Protein AF-A0A519EBG7-F1 (afdb_monomer)

Nearest PDB structures (foldseek):
  5dfz-assembly1_A  TM=5.322E-01  e=7.817E-03  Saccharomyces cerevisiae S288C
  2mbm-assembly1_A  TM=1.955E-01  e=4.483E+00  synthetic construct

Foldseek 3Di:
DFAKWKWFQKKAFAAFPPPPWAKFKWKWKWKDAALDQFIDIFTDGDPCSPRHRHHGDMDRDGGTRDPGRLAQIKMKMWMFIDDDDDDCPPCVVLRVQLSVLVVCCNPDPNSPDDSVRCCVPSVVVNFCSVVVVDDDQRTQGMDIDTHHDDPAWAKDDWDWTQGDGHIMIIIMIMHGPPD

Solvent-accessible surface area (backbone atoms only — not comparable to full-atom values): 9911 Å² total; per-residue (Å²): 128,82,39,24,28,38,25,44,42,30,44,30,28,72,37,54,43,95,59,93,74,52,46,20,58,36,37,40,38,39,38,32,43,83,72,40,81,57,54,46,67,40,82,51,73,53,78,81,26,51,60,56,44,47,59,69,37,68,45,75,45,79,46,73,71,42,89,52,69,37,55,63,20,41,36,39,39,36,42,33,37,58,89,87,67,72,76,79,70,87,46,59,68,60,36,52,53,49,26,54,58,49,36,58,38,36,75,39,93,58,59,77,53,51,74,69,54,42,47,71,57,50,45,58,55,48,47,51,54,55,54,70,71,49,83,68,77,39,58,33,47,72,50,72,49,63,39,69,86,70,93,50,77,41,76,48,83,66,48,77,38,60,45,81,78,22,27,38,39,40,30,38,32,39,32,54,64,92,114

Mean predicted aligned error: 6.63 Å

Secondary structure (DSSP, 8-state):
-PPEEEEEEEEEEEE--SSSS---EEEEEEEE-TTSS--EEEEE--GGGTTT--TT-EE---EEEESS--TT-EEEEEEEE-SSS---GGGHHHHHHHHHHHHHHHSSGGGG--HHHHHHHHHHHHHHHHHTT-SSS-EEEEEEEEPP--SS-EEPPPEEEEETTEEEEEEEEEEETT-

Structure (mmCIF, N/CA/C/O backbone):
data_AF-A0A519EBG7-F1
#
_entry.id   AF-A0A519EBG7-F1
#
loop_
_atom_site.group_PDB
_atom_site.id
_atom_site.type_symbol
_atom_site.label_atom_id
_atom_site.label_alt_id
_atom_site.label_comp_id
_atom_site.label_asym_id
_atom_site.label_entity_id
_atom_site.label_seq_id
_atom_site.pdbx_PDB_ins_code
_atom_site.Cartn_x
_atom_site.Cartn_y
_atom_site.Cartn_z
_atom_site.occupancy
_atom_site.B_iso_or_equiv
_atom_site.auth_seq_id
_atom_site.auth_comp_id
_atom_site.auth_asym_id
_atom_site.auth_atom_id
_atom_site.pdbx_PDB_model_num
ATOM 1 N N . MET A 1 1 ? -23.135 0.749 9.720 1.00 57.00 1 MET A N 1
ATOM 2 C CA . MET A 1 1 ? -22.355 1.920 9.256 1.00 57.00 1 MET A CA 1
ATOM 3 C C . MET A 1 1 ? -22.004 1.688 7.793 1.00 57.00 1 MET A C 1
ATOM 5 O O . MET A 1 1 ? -21.835 0.523 7.451 1.00 57.00 1 MET A O 1
ATOM 9 N N . PRO A 1 2 ? -21.956 2.727 6.942 1.00 65.50 2 PRO A N 1
ATOM 10 C CA . PRO A 1 2 ? -21.557 2.563 5.547 1.00 65.50 2 PRO A CA 1
ATOM 11 C C . PRO A 1 2 ? -20.140 1.987 5.467 1.00 65.50 2 PRO A C 1
ATOM 13 O O . PRO A 1 2 ? -19.249 2.504 6.136 1.00 65.50 2 PRO A O 1
ATOM 16 N N . THR A 1 3 ? -19.958 0.929 4.675 1.00 79.69 3 THR A N 1
ATOM 17 C CA . THR A 1 3 ? -18.667 0.249 4.510 1.00 79.69 3 THR A CA 1
ATOM 18 C C . THR A 1 3 ? -17.723 1.114 3.681 1.00 79.69 3 THR A C 1
ATOM 20 O O . THR A 1 3 ? -18.074 1.468 2.555 1.00 79.69 3 THR A O 1
ATOM 23 N N . ARG A 1 4 ? -16.538 1.464 4.195 1.00 85.81 4 ARG A N 1
ATOM 24 C CA . ARG A 1 4 ? -15.519 2.188 3.405 1.00 85.81 4 ARG A CA 1
ATOM 25 C C . ARG A 1 4 ? -14.638 1.233 2.616 1.00 85.81 4 ARG A C 1
ATOM 27 O O . ARG A 1 4 ? -14.097 0.315 3.206 1.00 85.81 4 ARG A O 1
ATOM 34 N N . GLN A 1 5 ? -14.426 1.506 1.332 1.00 90.25 5 GLN A N 1
ATOM 35 C CA . GLN A 1 5 ? -13.492 0.772 0.474 1.00 90.25 5 GLN A CA 1
ATOM 36 C C . GLN A 1 5 ? -12.229 1.598 0.236 1.00 90.25 5 GLN A C 1
ATOM 38 O O . GLN A 1 5 ? -12.322 2.801 -0.025 1.00 90.25 5 GLN A O 1
ATOM 43 N N . LEU A 1 6 ? -11.073 0.938 0.285 1.00 92.12 6 LEU A N 1
ATOM 44 C CA . LEU A 1 6 ? -9.796 1.493 -0.155 1.00 92.12 6 LEU A CA 1
ATOM 45 C C . LEU A 1 6 ? -9.489 0.974 -1.560 1.00 92.12 6 LEU A C 1
ATOM 47 O O . LEU A 1 6 ? -9.584 -0.227 -1.820 1.00 92.12 6 LEU A O 1
ATOM 51 N N . MET A 1 7 ? -9.110 1.881 -2.452 1.00 92.44 7 MET A N 1
ATOM 52 C CA . MET A 1 7 ? -8.751 1.560 -3.828 1.00 92.44 7 MET A CA 1
ATOM 53 C C . MET A 1 7 ? -7.394 2.160 -4.163 1.00 92.44 7 MET A C 1
ATOM 55 O O . MET A 1 7 ? -7.118 3.293 -3.767 1.00 92.44 7 MET A O 1
ATOM 59 N N . LEU A 1 8 ? -6.589 1.433 -4.931 1.00 92.38 8 LEU A N 1
ATOM 60 C CA . LEU A 1 8 ? -5.536 2.052 -5.727 1.00 92.38 8 LEU A CA 1
ATOM 61 C C . LEU A 1 8 ? -6.215 2.641 -6.965 1.00 92.38 8 LEU A C 1
ATOM 63 O O . LEU A 1 8 ? -6.938 1.917 -7.651 1.00 92.38 8 LEU A O 1
ATOM 67 N N . THR A 1 9 ? -6.050 3.945 -7.185 1.00 92.75 9 THR A N 1
ATOM 68 C CA . THR A 1 9 ? -6.683 4.685 -8.290 1.00 92.75 9 THR A CA 1
ATOM 69 C C . THR A 1 9 ? -5.706 5.153 -9.357 1.00 92.75 9 THR A C 1
ATOM 71 O O . THR A 1 9 ? -6.126 5.486 -10.465 1.00 92.75 9 THR A O 1
ATOM 74 N N . GLN A 1 10 ? -4.415 5.207 -9.026 1.00 93.06 10 GLN A N 1
ATOM 75 C CA . GLN A 1 10 ? -3.374 5.539 -9.984 1.00 93.06 10 GLN A CA 1
ATOM 76 C C . GLN A 1 10 ? -2.025 4.959 -9.566 1.00 93.06 10 GLN A C 1
ATOM 78 O O . GLN A 1 10 ? -1.631 5.102 -8.405 1.00 93.06 10 GLN A O 1
ATOM 83 N N . LEU A 1 11 ? -1.307 4.403 -10.534 1.00 91.44 11 LEU A N 1
ATOM 84 C CA . LEU A 1 11 ? 0.132 4.168 -10.501 1.00 91.44 11 LEU A CA 1
ATOM 85 C C . LEU A 1 11 ? 0.756 5.000 -11.627 1.00 91.44 11 LEU A C 1
ATOM 87 O O . LEU A 1 11 ? 0.231 5.043 -12.738 1.00 91.44 11 LEU A O 1
ATOM 91 N N . LYS A 1 12 ? 1.845 5.706 -11.332 1.00 90.88 12 LYS A N 1
ATOM 92 C CA . LYS A 1 12 ? 2.579 6.510 -12.307 1.00 90.88 12 LYS A CA 1
ATOM 93 C C . LYS A 1 12 ? 4.077 6.279 -12.169 1.00 90.88 12 LYS A C 1
ATOM 95 O O . LYS A 1 12 ? 4.591 6.464 -11.067 1.00 90.88 12 LYS A O 1
ATOM 100 N N . CYS A 1 13 ? 4.754 6.003 -13.278 1.00 87.81 13 CYS A N 1
ATOM 101 C CA . CYS A 1 13 ? 6.206 6.098 -13.369 1.00 87.81 13 CYS A CA 1
ATOM 102 C C . CYS A 1 13 ? 6.574 7.570 -13.614 1.00 87.81 13 CYS A C 1
ATOM 104 O O . CYS A 1 13 ? 6.045 8.243 -14.509 1.00 87.81 13 CYS A O 1
ATOM 106 N N . VAL A 1 14 ? 7.375 8.131 -12.718 1.00 85.56 14 VAL A N 1
ATOM 107 C CA . VAL A 1 14 ? 7.818 9.531 -12.739 1.00 85.56 14 VAL A CA 1
ATOM 108 C C . VAL A 1 14 ? 9.180 9.650 -13.404 1.00 85.56 14 VAL A C 1
ATOM 110 O O . VAL A 1 14 ? 9.398 10.645 -14.090 1.00 85.56 14 VAL A O 1
ATOM 113 N N . ASP A 1 15 ? 10.039 8.660 -13.187 1.00 78.75 15 ASP A N 1
ATOM 114 C CA . ASP A 1 15 ? 11.394 8.536 -13.719 1.00 78.75 15 ASP A CA 1
ATOM 115 C C . ASP A 1 15 ? 11.709 7.037 -13.752 1.00 78.75 15 ASP A C 1
ATOM 117 O O . ASP A 1 15 ? 11.462 6.386 -12.737 1.00 78.75 15 ASP A O 1
ATOM 121 N N . ASP A 1 16 ? 12.181 6.503 -14.872 1.00 67.38 16 ASP A N 1
ATOM 122 C CA . ASP A 1 16 ? 12.790 5.169 -14.945 1.00 67.38 16 ASP A CA 1
ATOM 123 C C . ASP A 1 16 ? 14.304 5.335 -14.749 1.00 67.38 16 ASP A C 1
ATOM 125 O O . ASP A 1 16 ? 14.865 6.404 -15.030 1.00 67.38 16 ASP A O 1
ATOM 129 N N . THR A 1 17 ? 14.998 4.341 -14.190 1.00 60.22 17 THR A N 1
ATOM 130 C CA . THR A 1 17 ? 16.461 4.409 -14.254 1.00 60.22 17 THR A CA 1
ATOM 131 C C . THR A 1 17 ? 16.905 4.111 -15.675 1.00 60.22 17 THR A C 1
ATOM 133 O O . THR A 1 17 ? 16.307 3.339 -16.410 1.00 60.22 17 THR A O 1
ATOM 136 N N . SER A 1 18 ? 17.982 4.763 -16.113 1.00 52.28 18 SER A N 1
ATOM 137 C CA . SER A 1 18 ? 18.520 4.604 -17.470 1.00 52.28 18 SER A CA 1
ATOM 138 C C . SER A 1 18 ? 19.182 3.237 -17.705 1.00 52.28 18 SER A C 1
ATOM 140 O O . SER A 1 18 ? 20.031 3.104 -18.594 1.00 52.28 18 SER A O 1
ATOM 142 N N . GLU A 1 19 ? 18.903 2.268 -16.841 1.00 53.78 19 GLU A N 1
ATOM 143 C CA . GLU A 1 19 ? 19.440 0.922 -16.891 1.00 53.78 19 GLU A CA 1
ATOM 144 C C . GLU A 1 19 ? 18.592 0.144 -17.898 1.00 53.78 19 GLU A C 1
ATOM 146 O O . GLU A 1 19 ? 17.373 0.183 -17.878 1.00 53.78 19 GLU A O 1
ATOM 151 N N . GLY A 1 20 ? 19.231 -0.444 -18.910 1.00 49.00 20 GLY A N 1
ATOM 152 C CA . GLY A 1 20 ? 18.497 -1.061 -20.012 1.00 49.00 20 GLY A CA 1
ATOM 153 C C . GLY A 1 20 ? 17.692 -2.271 -19.539 1.00 49.00 20 GLY A C 1
ATOM 154 O O . GLY A 1 20 ? 18.283 -3.299 -19.223 1.00 49.00 20 GLY A O 1
ATOM 155 N N . GLY A 1 21 ? 16.374 -2.151 -19.579 1.00 56.66 21 GLY A N 1
ATOM 156 C CA . GLY A 1 21 ? 15.376 -3.134 -19.168 1.00 56.66 21 GLY A CA 1
ATOM 157 C C . GLY A 1 21 ? 14.029 -2.418 -19.132 1.00 56.66 21 GLY A C 1
ATOM 158 O O . GLY A 1 21 ? 14.009 -1.189 -19.147 1.00 56.66 21 GLY A O 1
ATOM 159 N N . ASP A 1 22 ? 12.922 -3.147 -19.185 1.00 62.88 22 ASP A N 1
ATOM 160 C CA . ASP A 1 22 ? 11.620 -2.536 -18.948 1.00 62.88 22 ASP A CA 1
ATOM 161 C C . ASP A 1 22 ? 11.177 -2.889 -17.519 1.00 62.88 22 ASP A C 1
ATOM 163 O O . ASP A 1 22 ? 11.243 -4.049 -17.118 1.00 62.88 22 ASP A O 1
ATOM 167 N N . ASP A 1 23 ? 10.712 -1.895 -16.767 1.00 71.25 23 ASP A N 1
ATOM 168 C CA . ASP A 1 23 ? 10.360 -2.076 -15.360 1.00 71.25 23 ASP A CA 1
ATOM 169 C C . ASP A 1 23 ? 9.034 -2.834 -15.190 1.00 71.25 23 ASP A C 1
ATOM 171 O O . ASP A 1 23 ? 8.038 -2.543 -15.869 1.00 71.25 23 ASP A O 1
ATOM 175 N N . SER A 1 24 ? 8.996 -3.744 -14.210 1.00 80.50 24 SER A N 1
ATOM 176 C CA . SER A 1 24 ? 7.806 -4.512 -13.814 1.00 80.50 24 SER A CA 1
ATOM 177 C C . SER A 1 24 ? 7.350 -4.138 -12.396 1.00 80.50 24 SER A C 1
ATOM 179 O O . SER A 1 24 ? 7.608 -4.871 -11.432 1.00 80.50 24 SER A O 1
ATOM 181 N N . PRO A 1 25 ? 6.666 -2.992 -12.205 1.00 83.94 25 PRO A N 1
ATOM 182 C CA . PRO A 1 25 ? 6.314 -2.511 -10.882 1.00 83.94 25 PRO A CA 1
ATOM 183 C C . PRO A 1 25 ? 5.261 -3.381 -10.207 1.00 83.94 25 PRO A C 1
ATOM 185 O O . PRO A 1 25 ? 4.293 -3.858 -10.802 1.00 83.94 25 PRO A O 1
ATOM 188 N N . TYR A 1 26 ? 5.383 -3.482 -8.891 1.00 84.38 26 TYR A N 1
ATOM 189 C CA . TYR A 1 26 ? 4.501 -4.286 -8.076 1.00 84.38 26 TYR A CA 1
ATOM 190 C C . TYR A 1 26 ? 4.224 -3.641 -6.714 1.00 84.38 26 TYR A C 1
ATOM 192 O O . TYR A 1 26 ? 5.096 -3.044 -6.085 1.00 84.38 26 TYR A O 1
ATOM 200 N N . VAL A 1 27 ? 2.980 -3.743 -6.226 1.00 89.19 27 VAL A N 1
ATOM 201 C CA . VAL A 1 27 ? 2.571 -3.114 -4.961 1.00 89.19 27 VAL A CA 1
ATOM 202 C C . VAL A 1 27 ? 2.030 -4.147 -3.983 1.00 89.19 27 VAL A C 1
ATOM 204 O O . VAL A 1 27 ? 1.022 -4.817 -4.232 1.00 89.19 27 VAL A O 1
ATOM 207 N N . LEU A 1 28 ? 2.639 -4.204 -2.800 1.00 91.00 28 LEU A N 1
ATOM 208 C CA . LEU A 1 28 ? 2.088 -4.909 -1.648 1.00 91.00 28 LEU A CA 1
ATOM 209 C C . LEU A 1 28 ? 1.390 -3.937 -0.707 1.00 91.00 28 LEU A C 1
ATOM 211 O O . LEU A 1 28 ? 1.944 -2.911 -0.316 1.00 91.00 28 LEU A O 1
ATOM 215 N N . VAL A 1 29 ? 0.184 -4.291 -0.274 1.00 92.81 29 VAL A N 1
ATOM 216 C CA . VAL A 1 29 ? -0.599 -3.492 0.670 1.00 92.81 29 VAL A CA 1
ATOM 217 C C . VAL A 1 29 ? -1.003 -4.352 1.853 1.00 92.81 29 VAL A C 1
ATOM 219 O O . VAL A 1 29 ? -1.894 -5.191 1.752 1.00 92.81 29 VAL A O 1
ATOM 222 N N . PHE A 1 30 ? -0.362 -4.135 2.998 1.00 93.00 30 PHE A N 1
ATOM 223 C CA . PHE A 1 30 ? -0.763 -4.755 4.254 1.00 93.00 30 PHE A CA 1
ATOM 224 C C . PHE A 1 30 ? -1.720 -3.841 5.016 1.00 93.00 30 PHE A C 1
ATOM 226 O O . PHE A 1 30 ? -1.355 -2.727 5.396 1.00 93.00 30 PHE A O 1
ATOM 233 N N . MET A 1 31 ? -2.936 -4.320 5.261 1.00 92.06 31 MET A N 1
ATOM 234 C CA . MET A 1 31 ? -3.984 -3.597 5.969 1.00 92.06 31 MET A CA 1
ATOM 235 C C . MET A 1 31 ? -4.384 -4.325 7.250 1.00 92.06 31 MET A C 1
ATOM 237 O O . MET A 1 31 ? -4.654 -5.527 7.238 1.00 92.06 31 MET A O 1
ATOM 241 N N . ALA A 1 32 ? -4.459 -3.598 8.363 1.00 90.06 32 ALA A N 1
ATOM 242 C CA . ALA A 1 32 ? -4.852 -4.173 9.643 1.00 90.06 32 ALA A CA 1
ATOM 243 C C . ALA A 1 32 ? -5.512 -3.150 10.580 1.00 90.06 32 ALA A C 1
ATOM 245 O O . ALA A 1 32 ? -5.294 -1.943 10.471 1.00 90.06 32 ALA A O 1
ATOM 246 N N . HIS A 1 33 ? -6.317 -3.628 11.532 1.00 87.25 33 HIS A N 1
ATOM 247 C CA . HIS A 1 33 ? -6.997 -2.782 12.516 1.00 87.25 33 HIS A CA 1
ATOM 248 C C . HIS A 1 33 ? -6.430 -2.989 13.913 1.00 87.25 33 HIS A C 1
ATOM 250 O O . HIS A 1 33 ? -6.006 -4.078 14.301 1.00 87.25 33 HIS A O 1
ATOM 256 N N . ARG A 1 34 ? -6.430 -1.910 14.696 1.00 79.62 34 ARG A N 1
ATOM 257 C CA . ARG A 1 34 ? -6.008 -1.959 16.095 1.00 79.62 34 ARG A CA 1
ATOM 258 C C . ARG A 1 34 ? -6.96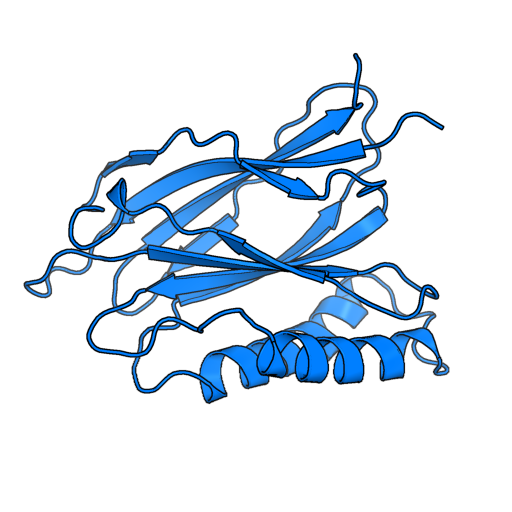6 -2.829 16.902 1.00 79.62 34 ARG A C 1
ATOM 260 O O . ARG A 1 34 ? -8.174 -2.724 16.723 1.00 79.62 34 ARG A O 1
ATOM 267 N N . ASN A 1 35 ? -6.425 -3.632 17.819 1.00 75.75 35 ASN A N 1
ATOM 268 C CA . ASN A 1 35 ? -7.178 -4.527 18.711 1.00 75.75 35 ASN A CA 1
ATOM 269 C C . ASN A 1 35 ? -8.053 -5.565 17.986 1.00 75.75 35 ASN A C 1
ATOM 271 O O . ASN A 1 35 ? -8.846 -6.252 18.625 1.00 75.75 35 ASN A O 1
ATOM 275 N N . VAL A 1 36 ? -7.911 -5.693 16.668 1.00 79.31 36 VAL A N 1
ATOM 276 C CA . VAL A 1 36 ? -8.531 -6.745 15.874 1.00 79.31 36 VAL A CA 1
ATOM 277 C C . VAL A 1 36 ? -7.398 -7.674 15.462 1.00 79.31 36 VAL A C 1
ATOM 279 O O . VAL A 1 36 ? -6.510 -7.245 14.722 1.00 79.31 36 VAL A O 1
ATOM 282 N N . PRO A 1 37 ? -7.368 -8.914 15.976 1.00 76.44 37 PRO A N 1
ATOM 283 C CA . PRO A 1 37 ? -6.419 -9.905 15.504 1.00 76.44 37 PRO A CA 1
ATOM 284 C C . PRO A 1 37 ? -6.568 -10.106 13.997 1.00 76.44 37 PRO A C 1
ATOM 286 O O . PRO A 1 37 ? -7.681 -10.185 13.475 1.00 76.44 37 PRO A O 1
ATOM 289 N N . GLY A 1 38 ? -5.435 -10.226 13.320 1.00 76.56 38 GLY A N 1
ATOM 290 C CA . GLY A 1 38 ? -5.373 -10.393 11.878 1.00 76.56 38 GLY A CA 1
ATOM 291 C C . GLY A 1 38 ? -4.993 -9.120 11.127 1.00 76.56 38 GLY A C 1
ATOM 292 O O . GLY A 1 38 ? -4.951 -8.009 11.647 1.00 76.56 38 GLY A O 1
ATOM 293 N N . GLY A 1 39 ? -4.676 -9.333 9.862 1.00 85.31 39 GLY A N 1
ATOM 294 C CA . GLY A 1 39 ? -4.309 -8.325 8.882 1.00 85.31 39 GLY A CA 1
ATOM 295 C C . GLY A 1 39 ? -4.313 -8.994 7.518 1.00 85.31 39 GLY A C 1
ATOM 296 O O . GLY A 1 39 ? -4.191 -10.218 7.435 1.00 85.31 39 GLY A O 1
ATOM 297 N N . LYS A 1 40 ? -4.484 -8.225 6.456 1.00 88.62 40 LYS A N 1
ATOM 298 C CA . LYS A 1 40 ? -4.547 -8.748 5.094 1.00 88.62 40 LYS A CA 1
ATOM 299 C C . LYS A 1 40 ? -3.438 -8.138 4.271 1.00 88.62 40 LYS A C 1
ATOM 301 O O . LYS A 1 40 ? -3.232 -6.933 4.310 1.00 88.62 40 LYS A O 1
ATOM 306 N N . LEU A 1 41 ? -2.722 -8.986 3.562 1.00 89.56 41 LEU A N 1
ATOM 307 C CA . LEU A 1 41 ? -1.727 -8.625 2.586 1.00 89.56 41 LEU A CA 1
ATOM 308 C C . LEU A 1 41 ? -2.379 -8.750 1.220 1.00 89.56 41 LEU A C 1
ATOM 310 O O . LEU A 1 41 ? -2.810 -9.827 0.813 1.00 89.56 41 LEU A O 1
ATOM 314 N N . HIS A 1 42 ? -2.451 -7.627 0.533 1.00 88.50 42 HIS A N 1
ATOM 315 C CA . HIS A 1 42 ? -2.942 -7.541 -0.820 1.00 88.50 42 HIS A CA 1
ATOM 316 C C . HIS A 1 42 ? -1.771 -7.370 -1.760 1.00 88.50 42 HIS A C 1
ATOM 318 O O . HIS A 1 42 ? -0.840 -6.610 -1.504 1.00 88.50 42 HIS A O 1
ATOM 324 N N . ARG A 1 43 ? -1.873 -8.103 -2.853 1.00 86.75 43 ARG A N 1
ATOM 325 C CA . ARG A 1 43 ? -0.934 -8.146 -3.948 1.00 86.75 43 ARG A CA 1
ATOM 326 C C . ARG A 1 43 ? -1.580 -7.433 -5.125 1.00 86.75 43 ARG A C 1
ATOM 328 O O . ARG A 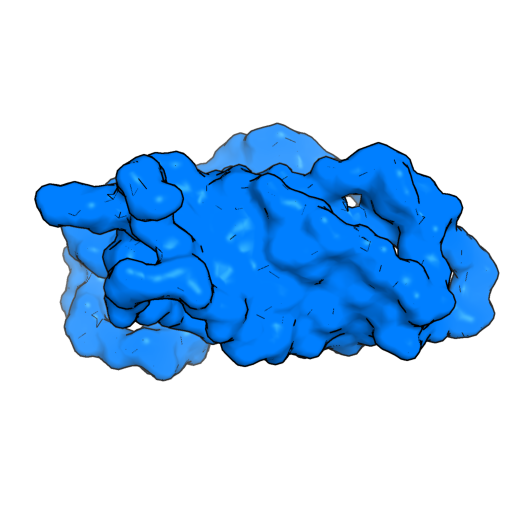1 43 ? -2.603 -7.905 -5.619 1.00 86.75 43 ARG A O 1
ATOM 335 N N . LEU A 1 44 ? -1.034 -6.291 -5.536 1.00 86.81 44 LEU A N 1
ATOM 336 C CA . LEU A 1 44 ? -1.543 -5.510 -6.661 1.00 86.81 44 LEU A CA 1
ATOM 337 C C . LEU A 1 44 ? -0.506 -5.517 -7.784 1.00 86.81 44 LEU A C 1
ATOM 339 O O . LEU A 1 44 ? 0.528 -4.869 -7.670 1.00 86.81 44 LEU A O 1
ATOM 343 N N . ARG A 1 45 ? -0.815 -6.269 -8.841 1.00 81.75 45 ARG A N 1
ATOM 344 C CA . ARG A 1 45 ? -0.019 -6.408 -10.064 1.00 81.75 45 ARG A CA 1
ATOM 345 C C . ARG A 1 45 ? -0.930 -6.418 -11.281 1.00 81.75 45 ARG A C 1
ATOM 347 O O . ARG A 1 45 ? -1.991 -7.051 -11.211 1.00 81.75 45 ARG A O 1
ATOM 354 N N . ASP A 1 46 ? -0.532 -5.774 -12.363 1.00 79.38 46 ASP A N 1
ATOM 355 C CA . ASP A 1 46 ? -1.142 -5.934 -13.682 1.00 79.38 46 ASP A CA 1
ATOM 356 C C . ASP A 1 46 ? -0.118 -6.532 -14.639 1.00 79.38 46 ASP A C 1
ATOM 358 O O . ASP A 1 46 ? 1.029 -6.112 -14.609 1.00 79.38 46 ASP A O 1
ATOM 362 N N . SER A 1 47 ? -0.533 -7.478 -15.482 1.00 80.00 47 SER A N 1
ATOM 363 C CA . SER A 1 47 ? 0.350 -8.001 -16.530 1.00 80.00 47 SER A CA 1
ATOM 364 C C . SER A 1 47 ? 0.715 -6.925 -17.548 1.00 80.00 47 SER A C 1
ATOM 366 O O . SER A 1 47 ? 1.740 -7.024 -18.203 1.00 80.00 47 SER A O 1
ATOM 368 N N . ASP A 1 48 ? -0.118 -5.887 -17.671 1.00 77.62 48 ASP A N 1
ATOM 369 C CA . ASP A 1 48 ? 0.168 -4.731 -18.524 1.00 77.62 48 ASP A CA 1
ATOM 370 C C . ASP A 1 48 ? 1.304 -3.850 -17.966 1.00 77.62 48 ASP A C 1
ATOM 372 O O . ASP A 1 48 ? 1.753 -2.927 -18.644 1.00 77.62 48 ASP A O 1
ATOM 376 N N . TRP A 1 49 ? 1.738 -4.086 -16.724 1.00 80.31 49 TRP A N 1
ATOM 377 C CA . TRP A 1 49 ? 2.893 -3.411 -16.132 1.00 80.31 49 TRP A CA 1
ATOM 378 C C . TRP A 1 49 ? 4.191 -4.183 -16.366 1.00 80.31 49 TRP A C 1
ATOM 380 O O . TRP A 1 49 ? 5.247 -3.576 -16.278 1.00 80.31 49 TRP A O 1
ATOM 390 N N . ASP A 1 50 ? 4.108 -5.480 -16.664 1.00 77.94 50 ASP A N 1
ATOM 391 C CA . ASP A 1 50 ? 5.273 -6.345 -16.822 1.00 77.94 50 ASP A CA 1
ATOM 392 C C . ASP A 1 50 ? 6.071 -5.922 -18.059 1.00 77.94 50 ASP A C 1
ATOM 394 O O . ASP A 1 50 ? 5.516 -5.862 -19.163 1.00 77.94 50 ASP A O 1
ATOM 398 N N . ASP A 1 51 ? 7.351 -5.617 -17.866 1.00 74.25 51 ASP A N 1
ATOM 399 C CA . ASP A 1 51 ? 8.297 -5.184 -18.890 1.00 74.25 51 ASP A CA 1
ATOM 400 C C . ASP A 1 51 ? 7.738 -4.063 -19.789 1.00 74.25 51 ASP A C 1
ATOM 402 O O . ASP A 1 51 ? 8.007 -4.026 -20.990 1.00 74.25 51 ASP A O 1
ATOM 406 N N . ASN A 1 52 ? 6.899 -3.163 -19.260 1.00 72.81 52 ASN A N 1
ATOM 407 C CA . ASN A 1 52 ? 6.262 -2.122 -20.079 1.00 72.81 52 ASN A CA 1
ATOM 408 C C . ASN A 1 52 ? 5.971 -0.803 -19.337 1.00 72.81 52 ASN A C 1
ATOM 410 O O . ASN A 1 52 ? 5.309 0.078 -19.902 1.00 72.81 52 ASN A O 1
ATOM 414 N N . PHE A 1 53 ? 6.436 -0.613 -18.095 1.00 77.31 53 PHE A N 1
ATOM 415 C CA . PHE A 1 53 ? 6.030 0.534 -17.270 1.00 77.31 53 PHE A CA 1
ATOM 416 C C . PHE A 1 53 ? 7.034 1.705 -17.225 1.00 77.31 53 PHE A C 1
ATOM 418 O O . PHE A 1 53 ? 7.399 2.211 -16.170 1.00 77.31 53 PHE A O 1
ATOM 425 N N . ASN A 1 54 ? 7.383 2.210 -18.408 1.00 79.81 54 ASN A N 1
ATOM 426 C CA . ASN A 1 54 ? 8.395 3.253 -18.643 1.00 79.81 54 ASN A CA 1
ATOM 427 C C . ASN A 1 54 ? 8.041 4.664 -18.117 1.00 79.81 54 ASN A C 1
ATOM 429 O O . ASN A 1 54 ? 6.873 4.966 -17.824 1.00 79.81 54 ASN A O 1
ATOM 433 N N . VAL A 1 55 ? 9.019 5.580 -18.096 1.00 82.06 55 VAL A N 1
ATOM 434 C CA . VAL A 1 55 ? 8.850 6.967 -17.629 1.00 82.06 55 VAL A CA 1
ATOM 435 C C . VAL A 1 55 ? 7.648 7.678 -18.251 1.00 82.06 55 VAL A C 1
ATOM 437 O O . VAL A 1 55 ? 7.419 7.704 -19.462 1.00 82.06 55 VAL A O 1
ATOM 440 N N . GLY A 1 56 ? 6.845 8.308 -17.393 1.00 82.31 56 GLY A N 1
ATOM 441 C CA . GLY A 1 56 ? 5.636 9.017 -17.800 1.00 82.31 56 GLY A CA 1
ATOM 442 C C . GLY A 1 56 ? 4.410 8.123 -17.983 1.00 82.31 56 GLY A C 1
ATOM 443 O O . GLY A 1 56 ? 3.311 8.676 -18.113 1.00 82.31 56 GLY A O 1
ATOM 444 N N . SER A 1 57 ? 4.555 6.794 -17.920 1.00 84.25 57 SER A N 1
ATOM 445 C CA . SER A 1 57 ? 3.431 5.856 -17.908 1.00 84.25 57 SER A CA 1
ATOM 446 C C . SER A 1 57 ? 2.515 6.119 -16.720 1.00 84.25 57 SER A C 1
ATOM 448 O O . SER A 1 57 ? 2.952 6.398 -15.599 1.00 84.25 57 SER A O 1
ATOM 450 N N . VAL A 1 58 ? 1.211 6.062 -16.979 1.00 86.38 58 VAL A N 1
ATOM 451 C CA . VAL A 1 58 ? 0.171 6.243 -15.966 1.00 86.38 58 VAL A CA 1
ATOM 452 C C . VAL A 1 58 ? -0.884 5.175 -16.167 1.00 86.38 58 VAL A C 1
ATOM 454 O O . VAL A 1 58 ? -1.609 5.205 -17.160 1.00 86.38 58 VAL A O 1
ATOM 457 N N . ASP A 1 59 ? -1.034 4.305 -15.178 1.00 86.69 59 ASP A N 1
ATOM 458 C CA . ASP A 1 59 ? -2.187 3.426 -15.085 1.00 86.69 59 ASP A CA 1
ATOM 459 C C . ASP A 1 59 ? -3.218 4.029 -14.125 1.00 86.69 59 ASP A C 1
ATOM 461 O O . ASP A 1 59 ? -2.949 4.258 -12.944 1.00 86.69 59 ASP A O 1
ATOM 465 N N . ASN A 1 60 ? -4.424 4.283 -14.632 1.00 84.62 60 ASN A N 1
ATOM 466 C CA . ASN A 1 60 ? -5.565 4.760 -13.846 1.00 84.62 60 ASN A CA 1
ATOM 467 C C . ASN A 1 60 ? -6.429 3.579 -13.390 1.00 84.62 60 ASN A C 1
ATOM 469 O O . ASN A 1 60 ? -7.647 3.538 -13.600 1.00 84.62 60 ASN A O 1
ATOM 473 N N . THR A 1 61 ? -5.770 2.598 -12.784 1.00 76.88 61 THR A N 1
ATOM 474 C CA . THR A 1 61 ? -6.387 1.380 -12.271 1.00 76.88 61 THR A CA 1
ATOM 475 C C . THR A 1 61 ? -7.399 1.717 -11.185 1.00 76.88 61 THR A C 1
ATOM 477 O O . THR A 1 61 ? -7.142 2.594 -10.380 1.00 76.88 61 THR A O 1
ATOM 480 N N . ARG A 1 62 ? -8.557 1.052 -11.113 1.00 80.62 62 ARG A N 1
ATOM 481 C CA . ARG A 1 62 ? -9.503 1.184 -9.978 1.00 80.62 62 ARG A CA 1
ATOM 482 C C . ARG A 1 62 ? -9.555 -0.114 -9.189 1.00 80.62 62 ARG A C 1
ATOM 484 O O . ARG A 1 62 ? -10.603 -0.750 -9.069 1.00 80.62 62 ARG A O 1
ATOM 491 N N . ARG A 1 63 ? -8.401 -0.532 -8.676 1.00 85.38 63 ARG A N 1
ATOM 492 C CA . ARG A 1 63 ? -8.272 -1.812 -7.977 1.00 85.38 63 ARG A CA 1
ATOM 493 C C . ARG A 1 63 ? -8.740 -1.668 -6.543 1.00 85.38 63 ARG A C 1
ATOM 495 O O . ARG A 1 63 ? -8.148 -0.935 -5.753 1.00 85.38 63 ARG A O 1
ATOM 502 N N . ILE A 1 64 ? -9.816 -2.377 -6.215 1.00 84.25 64 ILE A N 1
ATOM 503 C CA . ILE A 1 64 ? -10.305 -2.482 -4.843 1.00 84.25 64 ILE A CA 1
ATOM 504 C C . ILE A 1 64 ? -9.326 -3.352 -4.063 1.00 84.25 64 ILE A C 1
ATOM 506 O O . ILE A 1 64 ? -9.057 -4.488 -4.440 1.00 84.25 64 ILE A O 1
ATOM 510 N N . ILE A 1 65 ? -8.802 -2.796 -2.977 1.00 84.19 65 ILE A N 1
ATOM 511 C CA . ILE A 1 65 ? -7.833 -3.472 -2.117 1.00 84.19 65 ILE A CA 1
ATOM 512 C C . ILE A 1 65 ? -8.584 -4.263 -1.057 1.00 84.19 65 ILE A C 1
ATOM 514 O O . ILE A 1 65 ? -8.368 -5.457 -0.915 1.00 84.19 65 ILE A O 1
ATOM 518 N N . ASP A 1 66 ? -9.532 -3.623 -0.371 1.00 79.69 66 ASP A N 1
ATOM 519 C CA . ASP A 1 66 ? -10.420 -4.301 0.570 1.00 79.69 66 ASP A CA 1
ATOM 520 C C . ASP A 1 66 ? -11.881 -3.890 0.335 1.00 79.69 66 ASP A C 1
ATOM 522 O O . ASP A 1 66 ? -12.212 -2.715 0.138 1.00 79.69 66 ASP A O 1
ATOM 526 N N . GLU A 1 67 ? -12.759 -4.892 0.334 1.00 66.75 67 GLU A N 1
ATOM 527 C CA . GLU A 1 67 ? -14.204 -4.739 0.194 1.00 66.75 67 GLU A CA 1
ATOM 528 C C . GLU A 1 67 ? -14.955 -4.516 1.517 1.00 66.75 67 GLU A C 1
ATOM 530 O O . GLU A 1 67 ? -16.141 -4.160 1.481 1.00 66.75 67 GLU A O 1
ATOM 535 N N . ALA A 1 68 ? -14.299 -4.771 2.650 1.00 68.25 68 ALA A N 1
ATOM 536 C CA . ALA A 1 68 ? -14.795 -4.596 4.011 1.00 68.25 68 ALA A CA 1
ATOM 537 C C . ALA A 1 68 ? -14.467 -3.192 4.550 1.00 68.25 68 ALA A C 1
ATOM 539 O O . ALA A 1 68 ? -13.951 -2.351 3.829 1.00 68.25 68 ALA A O 1
ATOM 540 N N . GLU A 1 69 ? -14.808 -2.918 5.813 1.00 76.56 69 GLU A N 1
ATOM 541 C CA . GLU A 1 69 ? -14.646 -1.601 6.444 1.00 76.56 69 GLU A CA 1
ATOM 542 C C . GLU A 1 69 ? -13.168 -1.209 6.571 1.00 76.56 69 GLU A C 1
ATOM 544 O O . GLU A 1 69 ? -12.524 -1.528 7.563 1.00 76.56 69 GLU A O 1
ATOM 549 N N . ALA A 1 70 ? -12.643 -0.472 5.591 1.00 80.12 70 ALA A N 1
ATOM 550 C CA . ALA A 1 70 ? -11.270 0.027 5.615 1.00 80.12 70 ALA A CA 1
ATOM 551 C C . ALA A 1 70 ? -11.080 1.211 6.583 1.00 80.12 70 ALA A C 1
ATOM 553 O O . ALA A 1 70 ? -9.952 1.556 6.917 1.00 80.12 70 ALA A O 1
ATOM 554 N N . GLY A 1 71 ? -12.158 1.861 7.036 1.00 83.19 71 GLY A N 1
ATOM 555 C CA . GLY A 1 71 ? -12.096 3.053 7.887 1.00 83.19 71 GLY A CA 1
ATOM 556 C C . GLY A 1 71 ? -11.284 2.831 9.167 1.00 83.19 71 GLY A C 1
ATOM 557 O O . GLY A 1 71 ? -11.542 1.902 9.931 1.00 83.19 71 GLY A O 1
ATOM 558 N N . GLY A 1 72 ? -10.289 3.689 9.413 1.00 86.56 72 GLY A N 1
ATOM 559 C CA . GLY A 1 72 ? -9.406 3.580 10.578 1.00 86.56 72 GLY A CA 1
ATOM 560 C C . GLY A 1 72 ? -8.400 2.425 10.520 1.00 86.56 72 GLY A C 1
ATOM 561 O O . GLY A 1 72 ? -7.678 2.214 11.498 1.00 86.56 72 GLY A O 1
ATOM 562 N N . ALA A 1 73 ? -8.327 1.685 9.408 1.00 89.44 73 ALA A N 1
ATOM 563 C CA . ALA A 1 73 ? -7.288 0.688 9.200 1.00 89.44 73 ALA A CA 1
ATOM 564 C C . ALA A 1 73 ? -5.913 1.355 9.080 1.00 89.44 73 ALA A C 1
ATOM 56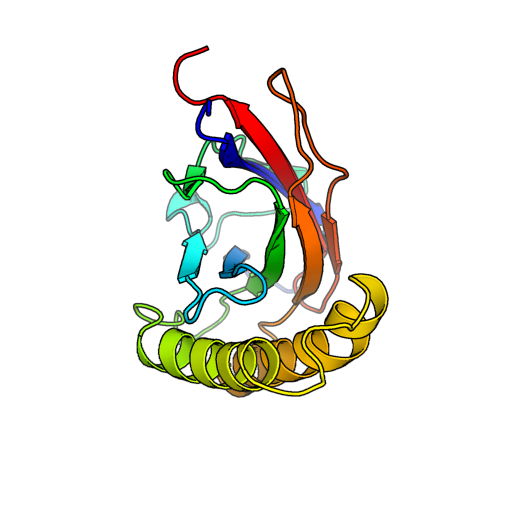6 O O . ALA A 1 73 ? -5.768 2.433 8.498 1.00 89.44 73 ALA A O 1
ATOM 567 N N . PHE A 1 74 ? -4.898 0.681 9.606 1.00 91.44 74 PHE A N 1
ATOM 568 C CA . PHE A 1 74 ? -3.501 0.981 9.339 1.00 91.44 74 PHE A CA 1
ATOM 569 C C . PHE A 1 74 ? -3.103 0.282 8.050 1.00 91.44 74 PHE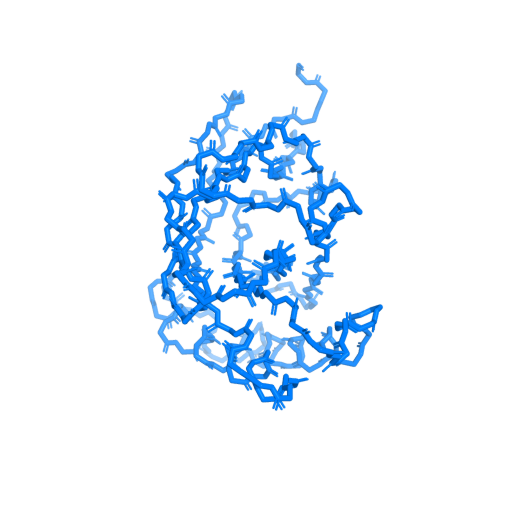 A C 1
ATOM 571 O O . PHE A 1 74 ? -3.267 -0.932 7.927 1.00 91.44 74 PHE A O 1
ATOM 578 N N . VAL A 1 75 ? -2.580 1.058 7.110 1.00 93.81 75 VAL A N 1
ATOM 579 C CA . VAL A 1 75 ? -2.141 0.581 5.804 1.00 93.81 75 VAL A CA 1
ATOM 580 C C . VAL A 1 75 ? -0.643 0.794 5.699 1.00 93.81 75 VAL A C 1
ATOM 582 O O . VAL A 1 75 ? -0.157 1.902 5.932 1.00 93.81 75 VAL A O 1
ATOM 585 N N . PHE A 1 76 ? 0.073 -0.264 5.341 1.00 94.81 76 PHE A N 1
ATOM 586 C CA . PHE A 1 76 ? 1.477 -0.236 4.954 1.00 94.81 76 PHE A CA 1
ATOM 587 C C . PHE A 1 76 ? 1.557 -0.632 3.485 1.00 94.81 76 PHE A C 1
ATOM 589 O O . PHE A 1 76 ? 1.072 -1.696 3.107 1.00 94.81 76 PHE A O 1
ATOM 596 N N . VAL A 1 77 ? 2.120 0.251 2.672 1.00 95.25 77 VAL A N 1
ATOM 597 C CA . VAL A 1 77 ? 2.268 0.074 1.229 1.00 95.25 77 VAL A CA 1
ATOM 598 C C . VAL A 1 77 ? 3.744 -0.098 0.939 1.00 95.25 77 VAL A C 1
ATOM 600 O O . VAL A 1 77 ? 4.532 0.743 1.364 1.00 95.25 77 VAL A O 1
ATOM 603 N N . PHE A 1 78 ? 4.095 -1.153 0.224 1.00 92.88 78 PHE A N 1
ATOM 604 C CA . PHE A 1 78 ? 5.448 -1.444 -0.228 1.00 92.88 78 PHE A CA 1
ATOM 605 C C . PHE A 1 78 ? 5.442 -1.400 -1.749 1.00 92.88 78 PHE A C 1
ATOM 607 O O . PHE A 1 78 ? 4.541 -1.978 -2.364 1.00 92.88 78 PHE A O 1
ATOM 614 N N . MET A 1 79 ? 6.410 -0.693 -2.320 1.00 91.00 79 MET A N 1
ATOM 615 C CA . MET A 1 79 ? 6.639 -0.658 -3.757 1.00 91.00 79 MET A CA 1
ATOM 616 C C . MET A 1 79 ? 7.829 -1.553 -4.068 1.00 91.00 79 MET A C 1
ATOM 618 O O . MET A 1 79 ? 8.848 -1.498 -3.371 1.00 91.00 79 MET A O 1
ATOM 622 N N . LEU A 1 80 ? 7.644 -2.389 -5.074 1.00 87.75 80 LEU A N 1
ATOM 623 C CA . LEU A 1 80 ? 8.609 -3.346 -5.560 1.00 87.75 80 LEU A CA 1
ATOM 624 C C . LEU A 1 80 ? 8.687 -3.263 -7.079 1.00 87.75 80 LEU A C 1
ATOM 626 O O . LEU A 1 80 ? 7.798 -2.696 -7.716 1.00 87.75 80 LEU A O 1
ATOM 630 N N . GLU A 1 81 ? 9.715 -3.879 -7.619 1.00 81.88 81 GLU A N 1
ATOM 631 C CA . GLU A 1 81 ? 10.021 -3.954 -9.036 1.00 81.88 81 GLU A CA 1
ATOM 632 C C . GLU A 1 81 ? 10.635 -5.313 -9.301 1.00 81.88 81 GLU A C 1
ATOM 634 O O . GLU A 1 81 ? 11.471 -5.755 -8.524 1.00 81.88 81 GLU A O 1
ATOM 639 N N . GLU A 1 82 ? 10.131 -6.033 -10.291 1.00 75.50 82 GLU A N 1
ATOM 640 C CA . GLU A 1 82 ? 10.642 -7.361 -10.608 1.00 75.50 82 GLU A CA 1
ATOM 641 C C . GLU A 1 82 ? 11.620 -7.287 -11.777 1.00 75.50 82 GLU A C 1
ATOM 643 O O . GLU A 1 82 ? 11.213 -6.928 -12.877 1.00 75.50 82 GLU A O 1
ATOM 648 N N . ASP A 1 83 ? 12.865 -7.708 -11.544 1.00 65.19 83 ASP A N 1
ATOM 649 C CA . ASP A 1 83 ? 13.899 -7.731 -12.587 1.00 65.19 83 ASP A CA 1
ATOM 650 C C . ASP A 1 83 ? 14.233 -9.147 -13.074 1.00 65.19 83 ASP A C 1
ATOM 652 O O . ASP A 1 83 ? 14.560 -9.344 -14.245 1.00 65.19 83 ASP A O 1
ATOM 656 N N . TRP A 1 84 ? 14.219 -10.159 -12.189 1.00 56.09 84 TRP A N 1
ATOM 657 C CA . TRP A 1 84 ? 14.712 -11.498 -12.558 1.00 56.09 84 TRP A CA 1
ATOM 658 C C . TRP A 1 84 ? 13.929 -12.679 -11.947 1.00 56.09 84 TRP A C 1
ATOM 660 O O . TRP A 1 84 ? 13.676 -13.631 -12.679 1.00 56.09 84 TRP A O 1
ATOM 670 N N . ASP A 1 85 ? 13.572 -12.689 -10.654 1.00 55.75 85 ASP A N 1
ATOM 671 C CA . ASP A 1 85 ? 12.715 -13.701 -9.971 1.00 55.75 85 ASP A CA 1
ATOM 672 C C . ASP A 1 85 ? 12.882 -13.568 -8.429 1.00 55.75 85 ASP A C 1
ATOM 674 O O . ASP A 1 85 ? 13.967 -13.188 -7.979 1.00 55.75 85 ASP A O 1
ATOM 678 N N . PRO A 1 86 ? 11.960 -14.064 -7.567 1.00 54.47 86 PRO A N 1
ATOM 679 C CA . PRO A 1 86 ? 10.616 -14.548 -7.839 1.00 54.47 86 PRO A CA 1
ATOM 680 C C . PRO A 1 86 ? 9.552 -13.558 -7.347 1.00 54.47 86 PRO A C 1
ATOM 682 O O . PRO A 1 86 ? 9.532 -13.170 -6.172 1.00 54.47 86 PRO A O 1
ATOM 685 N N . ASP A 1 87 ? 8.579 -13.282 -8.214 1.00 60.25 87 ASP A N 1
ATOM 686 C CA . ASP A 1 87 ? 7.259 -12.757 -7.886 1.00 60.25 87 ASP A CA 1
ATOM 687 C C . ASP A 1 87 ? 6.818 -13.289 -6.510 1.00 60.25 87 ASP A C 1
ATOM 689 O O . ASP A 1 87 ? 6.738 -14.509 -6.326 1.00 60.25 87 ASP A O 1
ATOM 693 N N . LEU A 1 88 ? 6.584 -12.407 -5.520 1.00 68.12 88 LEU A N 1
ATOM 694 C CA . LEU A 1 88 ? 6.200 -12.794 -4.152 1.00 68.12 88 LEU A CA 1
ATOM 695 C C . LEU A 1 88 ? 4.882 -13.588 -4.211 1.00 68.12 88 LEU A C 1
ATOM 697 O O . LEU A 1 88 ? 3.769 -13.051 -4.128 1.00 68.12 88 LEU A O 1
ATOM 701 N N . GLY A 1 89 ? 5.025 -14.892 -4.442 1.00 54.03 89 GLY A N 1
ATOM 702 C CA . GLY A 1 89 ? 3.995 -15.760 -4.982 1.00 54.03 89 GLY A CA 1
ATOM 703 C C . GLY A 1 89 ? 2.925 -16.013 -3.943 1.00 54.03 89 GLY A C 1
ATOM 704 O O . GLY A 1 89 ? 3.205 -16.490 -2.843 1.00 54.03 89 GLY A O 1
ATOM 705 N N . GLY A 1 90 ? 1.682 -15.648 -4.267 1.00 55.38 90 GLY A N 1
ATOM 706 C CA . GLY A 1 90 ? 0.490 -15.916 -3.453 1.00 55.38 90 GLY A CA 1
ATOM 707 C C . GLY A 1 90 ? 0.486 -15.336 -2.032 1.00 55.38 90 GLY A C 1
ATOM 708 O O . GLY A 1 90 ? -0.455 -15.602 -1.287 1.00 55.38 90 GLY A O 1
ATOM 709 N N . GLY A 1 91 ? 1.517 -14.583 -1.629 1.00 61.47 91 GLY A N 1
ATOM 710 C CA . GLY A 1 91 ? 1.627 -13.881 -0.351 1.00 61.47 91 GLY A CA 1
ATOM 711 C C . GLY A 1 91 ? 1.474 -14.736 0.911 1.00 61.47 91 GLY A C 1
ATOM 712 O O . GLY A 1 91 ? 1.458 -14.164 1.989 1.00 61.47 91 GLY A O 1
ATOM 713 N N . GLY A 1 92 ? 1.345 -16.065 0.841 1.00 76.31 92 GLY A N 1
ATOM 714 C CA . GLY A 1 92 ? 0.855 -16.876 1.964 1.00 76.31 92 GLY A CA 1
ATOM 715 C C . GLY A 1 92 ? 1.771 -16.859 3.189 1.00 76.31 92 GLY A C 1
ATOM 716 O O . GLY A 1 92 ? 1.333 -16.549 4.296 1.00 76.31 92 GLY A O 1
ATOM 717 N N . ILE A 1 93 ? 3.062 -17.143 3.005 1.00 81.44 93 ILE A N 1
ATOM 718 C CA . ILE A 1 93 ? 4.018 -17.128 4.122 1.00 81.44 93 ILE A CA 1
ATOM 719 C C . ILE A 1 93 ? 4.305 -15.701 4.601 1.00 81.44 93 ILE A C 1
ATOM 721 O O . ILE A 1 93 ? 4.340 -15.442 5.805 1.00 81.44 93 ILE A O 1
ATOM 725 N N . LEU A 1 94 ? 4.401 -14.761 3.659 1.00 85.94 94 LEU A N 1
ATOM 726 C CA . LEU A 1 94 ? 4.598 -13.343 3.931 1.00 85.94 94 LEU A CA 1
ATOM 727 C C . LEU A 1 94 ? 3.430 -12.777 4.755 1.00 85.94 94 LEU A C 1
ATOM 729 O O . LEU A 1 94 ? 3.631 -12.124 5.775 1.00 85.94 94 LEU A O 1
ATOM 733 N N . GLN A 1 95 ? 2.202 -13.136 4.390 1.00 89.50 95 GLN A N 1
ATOM 734 C CA . GLN A 1 95 ? 0.972 -12.820 5.104 1.00 89.50 95 GLN A CA 1
ATOM 735 C C . GLN A 1 95 ? 1.019 -13.312 6.549 1.00 89.50 95 GLN A C 1
ATOM 737 O O . GLN A 1 95 ? 0.664 -12.547 7.448 1.00 89.50 95 GLN A O 1
ATOM 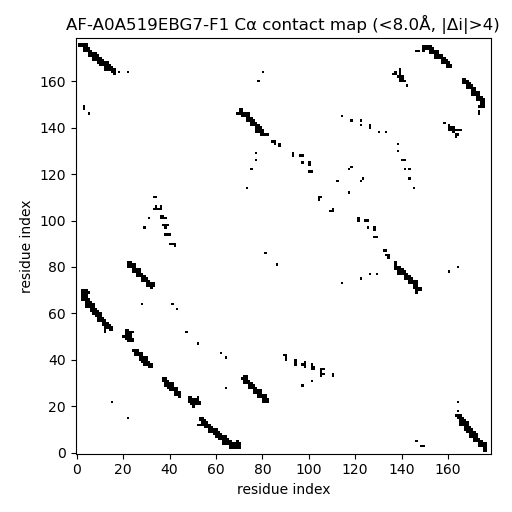742 N N . VAL A 1 96 ? 1.444 -14.559 6.776 1.00 88.31 96 VAL A N 1
ATOM 743 C CA . VAL A 1 96 ? 1.550 -15.145 8.121 1.00 88.31 96 VAL A CA 1
ATOM 744 C C . VAL A 1 96 ? 2.602 -14.408 8.951 1.00 88.31 96 VAL A C 1
ATOM 746 O O . VAL A 1 96 ? 2.336 -14.053 10.101 1.00 88.31 96 VAL A O 1
ATOM 749 N N . MET A 1 97 ? 3.771 -14.112 8.377 1.00 88.31 97 MET A N 1
ATOM 750 C CA . MET A 1 97 ? 4.833 -13.372 9.068 1.00 88.31 97 MET A CA 1
ATOM 751 C C . MET A 1 97 ? 4.384 -11.955 9.447 1.00 88.31 97 MET A C 1
ATOM 753 O O . MET A 1 97 ? 4.508 -11.550 10.606 1.00 88.31 97 MET A O 1
ATOM 757 N N . MET A 1 98 ? 3.790 -11.217 8.507 1.00 90.12 98 MET A N 1
ATOM 758 C CA . MET A 1 98 ? 3.291 -9.859 8.747 1.00 90.12 98 MET A CA 1
ATOM 759 C C . MET A 1 98 ? 2.134 -9.840 9.756 1.00 90.12 98 MET A C 1
ATOM 761 O O . MET A 1 98 ? 2.095 -8.976 10.636 1.00 90.12 98 MET A O 1
ATOM 765 N N . GLN A 1 99 ? 1.230 -10.826 9.702 1.00 90.19 99 GLN A N 1
ATOM 766 C CA . GLN A 1 99 ? 0.189 -11.012 10.719 1.00 90.19 99 GLN A CA 1
ATOM 767 C C . GLN A 1 99 ? 0.777 -11.297 12.096 1.00 90.19 99 GLN A C 1
ATOM 769 O O . GLN A 1 99 ? 0.288 -10.745 13.078 1.00 90.19 99 GLN A O 1
ATOM 774 N N . SER A 1 100 ? 1.816 -12.129 12.192 1.00 89.00 100 SER A N 1
ATOM 775 C CA . SER A 1 100 ? 2.473 -12.430 13.467 1.00 89.00 100 SER A CA 1
ATOM 776 C C . SER A 1 100 ? 3.053 -11.166 14.102 1.00 89.00 100 SER A C 1
ATOM 778 O O . SER A 1 100 ? 2.848 -10.925 15.294 1.00 89.00 100 SER A O 1
ATOM 780 N N . ILE A 1 101 ? 3.715 -10.322 13.299 1.00 89.12 101 ILE A N 1
ATOM 781 C CA . ILE A 1 101 ? 4.175 -9.004 13.748 1.00 89.12 101 ILE A CA 1
ATOM 782 C C . ILE A 1 101 ? 2.986 -8.177 14.229 1.00 89.12 101 ILE A C 1
ATOM 784 O O . ILE A 1 101 ? 2.999 -7.731 15.372 1.00 89.12 101 ILE A O 1
ATOM 788 N N . TRP A 1 102 ? 1.939 -8.015 13.414 1.00 89.50 102 TRP A N 1
ATOM 789 C CA . TRP A 1 102 ? 0.772 -7.207 13.782 1.00 89.50 102 TRP A CA 1
ATOM 790 C C . TRP A 1 102 ? 0.088 -7.682 15.070 1.00 89.50 102 TRP A C 1
ATOM 792 O O . TRP A 1 102 ? -0.181 -6.880 15.965 1.00 89.50 102 TRP A O 1
ATOM 802 N N . ASN A 1 103 ? -0.150 -8.986 15.203 1.00 87.75 103 ASN A N 1
ATOM 803 C CA . ASN A 1 103 ? -0.838 -9.581 16.346 1.00 87.75 103 ASN A CA 1
ATOM 804 C C . ASN A 1 103 ? -0.081 -9.354 17.660 1.00 87.75 103 ASN A C 1
ATOM 806 O O . ASN A 1 103 ? -0.717 -9.100 18.685 1.00 87.75 103 ASN A O 1
ATOM 810 N N . ALA A 1 104 ? 1.257 -9.351 17.632 1.00 84.62 104 ALA A N 1
ATOM 811 C CA . ALA A 1 104 ? 2.062 -8.999 18.801 1.00 84.62 104 ALA A CA 1
ATOM 812 C C . ALA A 1 104 ? 1.775 -7.567 19.299 1.00 84.62 104 ALA A C 1
ATOM 814 O O . ALA A 1 104 ? 1.808 -7.310 20.504 1.00 84.62 104 ALA A O 1
ATOM 815 N N . TYR A 1 105 ? 1.431 -6.633 18.407 1.00 81.88 105 TYR A N 1
ATOM 816 C CA . TYR A 1 105 ? 1.022 -5.268 18.773 1.00 81.88 105 TYR A CA 1
ATOM 817 C C . TYR A 1 105 ? -0.463 -5.162 19.120 1.00 81.88 105 TYR A C 1
ATOM 819 O O . TYR A 1 105 ? -0.827 -4.395 20.009 1.00 81.88 105 TYR A O 1
ATOM 827 N N . GLY A 1 106 ? -1.313 -5.947 18.455 1.00 70.81 106 GLY A N 1
ATOM 828 C CA . GLY A 1 106 ? -2.753 -5.988 18.715 1.00 70.81 106 GLY A CA 1
ATOM 829 C C . GLY A 1 106 ? -3.125 -6.550 20.091 1.00 70.81 106 GLY A C 1
ATOM 830 O O . GLY A 1 106 ? -4.191 -6.216 20.599 1.00 70.81 106 GLY A O 1
ATOM 831 N N . GLN A 1 107 ? -2.258 -7.370 20.699 1.00 68.62 107 GLN A N 1
ATOM 832 C CA . GLN A 1 107 ? -2.512 -8.031 21.990 1.00 68.62 107 GLN A CA 1
ATOM 833 C C . GLN A 1 107 ? -1.629 -7.546 23.154 1.00 68.62 107 GLN A C 1
ATOM 835 O O . GLN A 1 107 ? -1.851 -7.953 24.293 1.00 68.62 107 GLN A O 1
ATOM 840 N N . SER A 1 108 ? -0.630 -6.693 22.915 1.00 66.38 108 SER A N 1
ATOM 841 C CA . SER A 1 108 ? 0.299 -6.234 23.960 1.00 66.38 108 SER A CA 1
ATOM 842 C C . SER A 1 108 ? -0.041 -4.838 24.495 1.00 66.38 108 SER A C 1
ATOM 844 O O . SER A 1 108 ? -0.887 -4.121 23.959 1.00 66.38 108 SER A O 1
ATOM 846 N N . GLY A 1 109 ? 0.685 -4.398 25.533 1.00 63.69 109 GLY A N 1
ATOM 847 C CA . GLY A 1 109 ? 0.611 -3.027 26.066 1.00 63.69 109 GLY A CA 1
ATOM 848 C C . GLY A 1 109 ? 0.984 -1.920 25.064 1.00 63.69 109 GLY A C 1
ATOM 849 O O . GLY A 1 109 ? 0.878 -0.738 25.379 1.00 63.69 109 GLY A O 1
ATOM 850 N N . TRP A 1 110 ? 1.394 -2.294 23.849 1.00 65.81 110 TRP A N 1
ATOM 851 C CA . TRP A 1 110 ? 1.739 -1.404 22.742 1.00 65.81 110 TRP A CA 1
ATOM 852 C C . TRP A 1 110 ? 0.510 -1.013 21.903 1.00 65.81 110 TRP A C 1
ATOM 854 O O . TRP A 1 110 ? 0.610 -0.162 21.020 1.00 65.81 110 TRP A O 1
ATOM 864 N N . SER A 1 111 ? -0.670 -1.567 22.201 1.00 72.38 111 SER A N 1
ATOM 865 C CA . SER A 1 111 ? -1.950 -1.197 21.575 1.00 72.38 111 SER A CA 1
ATOM 866 C C . SER A 1 111 ? -2.297 0.296 21.711 1.00 72.38 111 SER A C 1
ATOM 868 O O . SER A 1 111 ? -3.045 0.844 20.899 1.00 72.38 111 SER A O 1
ATOM 870 N N . ASN A 1 112 ? -1.704 0.990 22.687 1.00 78.12 112 ASN A N 1
ATOM 871 C CA . ASN A 1 112 ? -1.918 2.417 22.943 1.00 78.12 112 ASN A CA 1
ATOM 872 C C . ASN A 1 112 ? -0.989 3.354 22.158 1.00 78.12 112 ASN A C 1
ATOM 874 O O . ASN A 1 112 ? -1.113 4.571 22.282 1.00 78.12 112 ASN A O 1
ATOM 878 N N . LEU A 1 113 ? -0.075 2.830 21.336 1.00 83.88 113 LEU A N 1
ATOM 879 C CA . LEU A 1 113 ? 0.805 3.673 20.530 1.00 83.88 113 LEU A CA 1
ATOM 880 C C . LEU A 1 113 ? 0.012 4.553 19.557 1.00 83.88 113 LEU A C 1
ATOM 882 O O . LEU A 1 113 ? -1.005 4.148 18.996 1.00 83.88 113 LEU A O 1
ATOM 886 N N . THR A 1 114 ? 0.478 5.772 19.323 1.00 87.88 114 THR A N 1
ATOM 887 C CA . THR A 1 114 ? -0.063 6.652 18.277 1.00 87.88 114 THR A CA 1
ATOM 888 C C . THR A 1 114 ? 0.227 6.087 16.880 1.00 87.88 114 THR A C 1
ATOM 890 O O . THR A 1 114 ? 1.137 5.270 16.725 1.00 87.88 114 THR A O 1
ATOM 893 N N . PRO A 1 115 ? -0.487 6.526 15.827 1.00 87.06 115 PRO A N 1
ATOM 894 C CA . PRO A 1 115 ? -0.163 6.129 14.458 1.00 87.06 115 PRO A CA 1
ATOM 895 C C . PRO A 1 115 ? 1.294 6.377 14.056 1.00 87.06 115 PRO A C 1
ATOM 897 O O . PRO A 1 115 ? 1.903 5.528 13.412 1.00 87.06 115 PRO A O 1
ATOM 900 N N . ALA A 1 116 ? 1.877 7.499 14.487 1.00 90.00 116 ALA A N 1
ATOM 901 C CA . ALA A 1 116 ? 3.280 7.813 14.229 1.00 90.00 116 ALA A CA 1
ATOM 902 C C . ALA A 1 116 ? 4.234 6.822 14.919 1.00 90.00 116 ALA A C 1
ATOM 904 O O . ALA A 1 116 ? 5.199 6.370 14.310 1.00 90.00 116 ALA A O 1
ATOM 905 N N . GLN A 1 117 ? 3.934 6.431 16.161 1.00 89.56 117 GLN A N 1
ATOM 906 C CA . GLN A 1 117 ? 4.727 5.442 16.896 1.00 89.56 117 GLN A CA 1
ATOM 907 C C . GLN A 1 117 ? 4.572 4.027 16.323 1.00 89.56 117 GLN A C 1
ATOM 909 O O . GLN A 1 117 ? 5.546 3.283 16.240 1.00 89.56 117 GLN A O 1
ATOM 914 N N . LEU A 1 118 ? 3.366 3.646 15.889 1.00 86.88 118 LEU A N 1
ATOM 915 C CA . LEU A 1 118 ? 3.168 2.381 15.177 1.00 86.88 118 LEU A CA 1
ATOM 916 C C . LEU A 1 118 ? 3.962 2.366 13.874 1.00 86.88 118 LEU A C 1
ATOM 918 O O . LEU A 1 118 ? 4.650 1.388 13.605 1.00 86.88 118 LEU A O 1
ATOM 922 N N . ARG A 1 119 ? 3.943 3.460 13.104 1.00 91.31 119 ARG A N 1
ATOM 923 C CA . ARG A 1 119 ? 4.767 3.603 11.899 1.00 91.31 119 ARG A CA 1
ATOM 924 C C . ARG A 1 119 ? 6.250 3.398 12.205 1.00 91.31 119 ARG A C 1
ATOM 926 O O . ARG A 1 119 ? 6.884 2.623 11.502 1.00 91.31 119 ARG A O 1
ATOM 933 N N . SER A 1 120 ? 6.793 4.030 13.247 1.00 91.06 120 SER A N 1
ATOM 934 C CA . SER A 1 120 ? 8.224 3.928 13.575 1.00 91.06 120 SER A CA 1
ATOM 935 C C . SER A 1 120 ? 8.651 2.563 14.124 1.00 91.06 120 SER A C 1
ATOM 937 O O . SER A 1 120 ? 9.838 2.259 14.118 1.00 91.06 120 SER A O 1
ATOM 939 N N . VAL A 1 121 ? 7.718 1.750 14.629 1.00 88.81 121 VAL A N 1
ATOM 940 C CA . VAL A 1 121 ? 8.024 0.444 15.242 1.00 88.81 121 VAL A CA 1
ATOM 941 C C . VAL A 1 121 ? 7.654 -0.722 14.324 1.00 88.81 121 VAL A C 1
ATOM 943 O O . VAL A 1 121 ? 8.468 -1.614 14.096 1.00 88.81 121 VAL A O 1
ATOM 946 N N . VAL A 1 122 ? 6.422 -0.733 13.817 1.00 90.19 122 VAL A N 1
ATOM 947 C CA . VAL A 1 122 ? 5.863 -1.818 13.000 1.00 90.19 122 VAL A CA 1
ATOM 948 C C . VAL A 1 122 ? 6.362 -1.722 11.566 1.00 90.19 122 VAL A C 1
ATOM 950 O O . VAL A 1 122 ? 6.783 -2.727 11.005 1.00 90.19 122 VAL A O 1
ATOM 953 N N . GLY A 1 123 ? 6.369 -0.516 10.996 1.00 91.56 123 GLY A N 1
ATOM 954 C CA . GLY A 1 123 ? 6.755 -0.284 9.606 1.00 91.56 123 GLY A CA 1
ATOM 955 C C . GLY A 1 123 ? 8.128 -0.858 9.242 1.00 91.56 123 GLY A C 1
ATOM 956 O O . GLY A 1 123 ? 8.186 -1.692 8.344 1.00 91.56 123 GLY A O 1
ATOM 957 N N . PRO A 1 124 ? 9.211 -0.542 9.983 1.00 93.75 124 PRO A N 1
ATOM 958 C CA . PRO A 1 124 ? 10.529 -1.127 9.735 1.00 93.75 124 PRO A CA 1
ATOM 959 C C . PRO A 1 124 ? 10.557 -2.656 9.841 1.00 93.75 124 PRO A C 1
ATOM 961 O O . PRO A 1 124 ? 11.234 -3.316 9.065 1.00 93.75 124 PRO A O 1
ATOM 964 N N . LYS A 1 125 ? 9.797 -3.249 10.771 1.00 93.19 125 LYS A N 1
ATOM 965 C CA . LYS A 1 125 ? 9.734 -4.713 10.915 1.00 93.19 125 LYS A CA 1
ATOM 966 C C . LYS A 1 125 ? 9.049 -5.367 9.722 1.00 93.19 125 LYS A C 1
ATOM 968 O O . LYS A 1 125 ? 9.539 -6.377 9.239 1.00 93.19 125 LYS A O 1
ATOM 973 N N . LEU A 1 126 ? 7.939 -4.794 9.257 1.00 92.69 126 LEU A N 1
ATOM 974 C CA . LEU A 1 126 ? 7.249 -5.275 8.062 1.00 92.69 126 LEU A CA 1
ATOM 975 C C . LEU A 1 126 ? 8.116 -5.080 6.811 1.00 92.69 126 LEU A C 1
ATOM 977 O O . LEU A 1 126 ? 8.254 -6.015 6.033 1.00 92.69 126 LEU A O 1
ATOM 981 N N . SER A 1 127 ? 8.761 -3.917 6.680 1.00 92.19 127 SER A N 1
ATOM 982 C CA . SER A 1 127 ? 9.723 -3.618 5.611 1.00 92.19 127 SER A CA 1
ATOM 983 C C . SER A 1 127 ? 10.836 -4.655 5.553 1.00 92.19 127 SER A C 1
ATOM 985 O O . SER A 1 127 ? 11.103 -5.169 4.481 1.00 92.19 127 SER A O 1
ATOM 987 N N . ASN A 1 128 ? 11.436 -5.008 6.693 1.00 91.56 128 ASN A N 1
ATOM 988 C CA . ASN A 1 128 ? 12.510 -6.002 6.735 1.00 91.56 128 ASN A CA 1
ATOM 989 C C . ASN A 1 128 ? 12.041 -7.404 6.330 1.00 91.56 128 ASN A C 1
ATOM 991 O O . ASN A 1 128 ? 12.829 -8.171 5.790 1.00 91.56 128 ASN A O 1
ATOM 995 N N . ILE A 1 129 ? 10.782 -7.758 6.611 1.00 90.12 129 ILE A N 1
ATOM 996 C CA . ILE A 1 129 ? 10.219 -9.037 6.161 1.00 90.12 129 ILE A CA 1
ATOM 997 C C . ILE A 1 129 ? 10.055 -9.016 4.640 1.00 90.12 129 ILE A C 1
ATOM 999 O O . ILE A 1 129 ? 10.433 -9.985 3.991 1.00 90.12 129 ILE A O 1
ATOM 1003 N N . VAL A 1 130 ? 9.512 -7.928 4.080 1.00 89.19 130 VAL A N 1
ATOM 1004 C CA . VAL A 1 130 ? 9.339 -7.788 2.627 1.00 89.19 130 VAL A CA 1
ATOM 1005 C C . VAL A 1 130 ? 10.698 -7.797 1.937 1.00 89.19 130 VAL A C 1
ATOM 1007 O O . VAL A 1 130 ? 10.951 -8.701 1.154 1.00 89.19 130 VAL A O 1
ATOM 1010 N N . SER A 1 131 ? 11.600 -6.878 2.290 1.00 87.44 131 SER A N 1
ATOM 1011 C CA . SER A 1 131 ? 12.908 -6.755 1.640 1.00 87.44 131 SER A CA 1
ATOM 1012 C C . SER A 1 131 ? 13.787 -7.993 1.830 1.00 87.44 131 SER A C 1
ATOM 1014 O O . SER A 1 131 ? 14.520 -8.369 0.932 1.00 87.44 131 SER A O 1
ATOM 1016 N N . GLY A 1 132 ? 13.708 -8.664 2.984 1.00 86.44 132 GLY A N 1
ATOM 1017 C CA . GLY A 1 132 ? 14.436 -9.914 3.227 1.00 86.44 132 GLY A CA 1
ATOM 1018 C C . GLY A 1 132 ? 13.855 -11.134 2.504 1.00 86.44 132 GLY A C 1
ATOM 1019 O O . GLY A 1 132 ? 14.463 -12.200 2.557 1.00 86.44 132 GLY A O 1
ATOM 1020 N N . SER A 1 133 ? 12.681 -11.000 1.880 1.00 83.38 133 SER A N 1
ATOM 1021 C CA . SER A 1 133 ? 12.069 -12.038 1.041 1.00 83.38 133 SER A CA 1
ATOM 1022 C C . SER A 1 133 ? 12.386 -11.859 -0.447 1.00 83.38 133 SER A C 1
ATOM 1024 O O . SER A 1 133 ? 11.924 -12.671 -1.244 1.00 83.38 133 SER A O 1
ATOM 1026 N N . LEU A 1 134 ? 13.132 -10.812 -0.807 1.00 80.44 134 LEU A N 1
ATOM 1027 C CA . LEU A 1 134 ? 13.527 -10.485 -2.176 1.00 80.44 134 LEU A CA 1
ATOM 1028 C C . LEU A 1 134 ? 14.969 -10.920 -2.419 1.00 80.44 134 LEU A C 1
ATOM 1030 O O . LEU A 1 134 ? 15.776 -10.972 -1.484 1.00 80.44 134 LEU A O 1
ATOM 1034 N N . ALA A 1 135 ? 15.273 -11.281 -3.662 1.00 67.44 135 ALA A N 1
ATOM 1035 C CA . ALA A 1 135 ? 16.587 -11.792 -4.034 1.00 67.44 135 ALA A CA 1
ATOM 1036 C C . ALA A 1 135 ? 17.552 -10.680 -4.483 1.00 67.44 135 ALA A C 1
ATOM 1038 O O . ALA A 1 135 ? 18.764 -10.897 -4.417 1.00 67.44 135 ALA A O 1
ATOM 1039 N N . ASN A 1 136 ? 17.035 -9.513 -4.887 1.00 66.25 136 ASN A N 1
ATOM 1040 C CA . ASN A 1 136 ? 17.827 -8.414 -5.443 1.00 66.25 136 ASN A CA 1
ATOM 1041 C C . ASN A 1 136 ? 17.391 -7.020 -4.910 1.00 66.25 136 ASN A C 1
ATOM 1043 O O . ASN A 1 136 ? 16.804 -6.918 -3.828 1.00 66.25 136 ASN A O 1
ATOM 1047 N N . ASP A 1 137 ? 17.733 -5.948 -5.623 1.00 62.34 137 ASP A N 1
ATOM 1048 C CA . ASP A 1 137 ? 17.463 -4.519 -5.367 1.00 62.34 137 ASP A CA 1
ATOM 1049 C C . ASP A 1 137 ? 16.035 -4.046 -5.701 1.00 62.34 137 ASP A C 1
ATOM 1051 O O . ASP A 1 137 ? 15.712 -2.872 -5.537 1.00 62.34 137 ASP A O 1
ATOM 1055 N N . GLU A 1 138 ? 15.152 -4.999 -5.979 1.00 77.25 138 GLU A N 1
ATOM 1056 C CA . GLU A 1 138 ? 13.706 -4.942 -6.258 1.00 77.25 138 GLU A CA 1
ATOM 1057 C C . GLU A 1 138 ? 12.843 -4.130 -5.263 1.00 77.25 138 GLU A C 1
ATOM 1059 O O . GLU A 1 138 ? 11.618 -4.087 -5.370 1.00 77.25 138 GLU A O 1
ATOM 1064 N N . TYR A 1 139 ? 13.424 -3.531 -4.219 1.00 85.75 139 TYR A N 1
ATOM 1065 C CA . TYR A 1 139 ? 12.704 -2.847 -3.149 1.00 85.75 139 TYR A CA 1
ATOM 1066 C C . TYR A 1 139 ? 12.860 -1.325 -3.184 1.00 85.75 139 TYR A C 1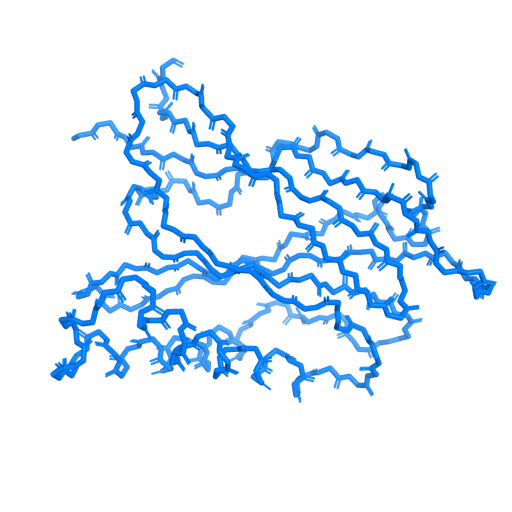
ATOM 1068 O O . TYR A 1 139 ? 13.802 -0.753 -2.634 1.00 85.75 139 TYR A O 1
ATOM 1076 N N . LEU A 1 140 ? 11.826 -0.648 -3.684 1.00 87.50 140 LEU A N 1
ATOM 1077 C CA . LEU A 1 140 ? 11.754 0.816 -3.800 1.00 87.50 140 LEU A CA 1
ATOM 1078 C C . LEU A 1 140 ? 11.339 1.518 -2.490 1.00 87.50 140 LEU A C 1
ATOM 1080 O O . LEU A 1 140 ? 11.349 2.748 -2.383 1.00 87.50 140 LEU A O 1
ATOM 1084 N N . GLY A 1 141 ? 10.934 0.748 -1.476 1.00 91.00 141 GLY A N 1
ATOM 1085 C CA . GLY A 1 141 ? 10.621 1.244 -0.138 1.00 91.00 141 GLY A CA 1
ATOM 1086 C C . GLY A 1 141 ? 9.155 1.103 0.269 1.00 91.00 141 GLY A C 1
ATOM 1087 O O . GLY A 1 141 ? 8.356 0.392 -0.341 1.00 91.00 141 GLY A O 1
ATOM 1088 N N . TRP A 1 142 ? 8.789 1.789 1.356 1.00 94.75 142 TRP A N 1
ATOM 1089 C CA . TRP A 1 142 ? 7.454 1.697 1.941 1.00 94.75 142 TRP A CA 1
ATOM 1090 C C . TRP A 1 142 ? 6.924 3.024 2.471 1.00 94.75 142 TRP A C 1
ATOM 1092 O O . TRP A 1 142 ? 7.664 3.905 2.906 1.00 94.75 142 TRP A O 1
ATOM 1102 N N . HIS A 1 143 ? 5.600 3.112 2.520 1.00 96.00 143 HIS A N 1
ATOM 1103 C CA . HIS A 1 143 ? 4.850 4.187 3.154 1.00 96.00 143 HIS A CA 1
ATOM 1104 C C . HIS A 1 143 ? 3.758 3.618 4.049 1.00 96.00 143 HIS A C 1
ATOM 1106 O O . HIS A 1 143 ? 3.399 2.444 3.979 1.00 96.00 143 HIS A O 1
ATOM 1112 N N . SER A 1 144 ? 3.196 4.457 4.915 1.00 94.50 144 SER A N 1
ATOM 1113 C CA . SER A 1 144 ? 2.019 4.062 5.687 1.00 94.50 144 SER A CA 1
ATOM 1114 C C . SER A 1 144 ? 1.086 5.219 5.959 1.00 94.50 144 SER A C 1
ATOM 1116 O O . SER A 1 144 ? 1.509 6.368 6.111 1.00 94.50 144 SER A O 1
ATOM 1118 N N . PHE A 1 145 ? -0.188 4.902 6.114 1.00 94.06 145 PHE A N 1
ATOM 1119 C CA . PHE A 1 145 ? -1.217 5.856 6.490 1.00 94.06 145 PHE A CA 1
ATOM 1120 C C . PHE A 1 145 ? -2.333 5.159 7.266 1.00 94.06 145 PHE A C 1
ATOM 1122 O O . PHE A 1 145 ? -2.428 3.933 7.304 1.00 94.06 145 PHE A O 1
ATOM 1129 N N . VAL A 1 146 ? -3.166 5.963 7.920 1.00 92.12 146 VAL A N 1
ATOM 1130 C CA . VAL A 1 146 ? -4.432 5.498 8.487 1.00 92.12 146 VAL A CA 1
ATOM 1131 C C . VAL A 1 146 ? -5.520 5.888 7.507 1.00 92.12 146 VAL A C 1
ATOM 1133 O O . VAL A 1 146 ? -5.571 7.048 7.096 1.00 92.12 146 VAL A O 1
ATOM 1136 N N . VAL A 1 147 ? -6.373 4.940 7.129 1.00 91.06 147 VAL A N 1
ATOM 1137 C CA . VAL A 1 147 ? -7.500 5.217 6.236 1.00 91.06 147 VAL A CA 1
ATOM 1138 C C . VAL A 1 147 ? -8.430 6.222 6.924 1.00 91.06 147 VAL A C 1
ATOM 1140 O O . VAL A 1 147 ? -8.980 5.908 7.988 1.00 91.06 147 VAL A O 1
ATOM 1143 N N . PRO A 1 148 ? -8.615 7.430 6.365 1.00 89.56 148 PRO A N 1
ATOM 1144 C CA . PRO A 1 148 ? -9.471 8.431 6.977 1.00 89.56 148 PRO A CA 1
ATOM 1145 C C . PRO A 1 148 ? -10.939 8.013 6.919 1.00 89.56 148 PRO A C 1
ATOM 1147 O O . PRO A 1 148 ? -11.394 7.332 5.997 1.00 89.56 148 PRO A O 1
ATOM 1150 N N . THR A 1 149 ? -11.712 8.491 7.888 1.00 86.25 149 THR A N 1
ATOM 1151 C CA . THR A 1 149 ? -13.170 8.433 7.808 1.00 86.25 149 THR A CA 1
ATOM 1152 C C . THR A 1 149 ? -13.644 9.509 6.841 1.00 86.25 149 THR A C 1
ATOM 1154 O O . THR A 1 149 ? -13.514 10.696 7.127 1.00 86.25 149 THR A O 1
ATOM 1157 N N . VAL A 1 150 ? -14.214 9.092 5.714 1.00 86.25 150 VAL A N 1
ATOM 1158 C CA . VAL A 1 150 ? -14.741 9.996 4.683 1.00 86.25 150 VAL A CA 1
ATOM 1159 C C . VAL A 1 150 ? -16.244 9.802 4.499 1.00 86.25 150 VAL A C 1
ATOM 1161 O O . VAL A 1 150 ? -16.787 8.733 4.798 1.00 86.25 150 VAL A O 1
ATOM 1164 N N . THR A 1 151 ? -16.914 10.852 4.026 1.00 85.00 151 THR A N 1
ATOM 1165 C CA . THR A 1 151 ? -18.345 10.854 3.674 1.00 85.00 151 THR A CA 1
ATOM 1166 C C . THR A 1 151 ? -18.587 10.826 2.164 1.00 85.00 151 THR A C 1
ATOM 1168 O O . THR A 1 151 ? -19.703 10.553 1.736 1.00 85.00 151 THR A O 1
ATOM 1171 N N . THR A 1 152 ? -17.552 11.078 1.363 1.00 86.69 152 THR A N 1
ATOM 1172 C CA . THR A 1 152 ? -17.565 11.061 -0.106 1.00 86.69 152 THR A CA 1
ATOM 1173 C C . THR A 1 152 ? -16.311 10.368 -0.629 1.00 86.69 152 THR A C 1
ATOM 1175 O O . THR A 1 152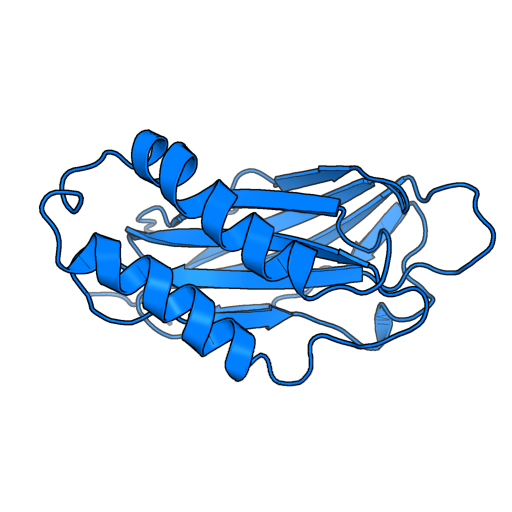 ? -15.347 10.174 0.117 1.00 86.69 152 THR A O 1
ATOM 1178 N N . GLU A 1 153 ? -16.299 10.009 -1.914 1.00 90.62 153 GLU A N 1
ATOM 1179 C CA . GLU A 1 153 ? -15.080 9.544 -2.577 1.00 90.62 153 GLU A CA 1
ATOM 1180 C C . GLU A 1 153 ? -13.985 10.614 -2.462 1.00 90.62 153 GLU A C 1
ATOM 1182 O O . GLU A 1 153 ? -14.185 11.762 -2.858 1.00 90.62 153 GLU A O 1
ATOM 1187 N N . THR A 1 154 ? -12.863 10.254 -1.839 1.00 92.31 154 THR A N 1
ATOM 1188 C CA . THR A 1 154 ? -11.800 11.194 -1.475 1.00 92.31 154 THR A CA 1
ATOM 1189 C C . THR A 1 154 ? -10.439 10.607 -1.846 1.00 92.31 154 THR A C 1
ATOM 1191 O O . THR A 1 154 ? -10.078 9.550 -1.311 1.00 92.31 154 THR A O 1
ATOM 1194 N N . PRO A 1 155 ? -9.670 11.259 -2.738 1.00 93.62 155 PRO A N 1
ATOM 1195 C CA . PRO A 1 155 ? -8.295 10.866 -3.006 1.00 93.62 155 PRO A CA 1
ATOM 1196 C C . PRO A 1 155 ? -7.412 11.180 -1.793 1.00 93.62 155 PRO A C 1
ATOM 1198 O O . PRO A 1 155 ? -7.562 12.213 -1.137 1.00 93.62 155 PRO A O 1
ATOM 1201 N N . LEU A 1 156 ? -6.489 10.277 -1.491 1.00 94.38 156 LEU A N 1
ATOM 1202 C CA . LEU A 1 156 ? -5.471 10.458 -0.465 1.00 94.38 156 LEU A CA 1
ATOM 1203 C C . LEU A 1 156 ? -4.242 11.157 -1.051 1.00 94.38 156 LEU A C 1
ATOM 1205 O O . LEU A 1 156 ? -4.036 11.174 -2.265 1.00 94.38 156 LEU A O 1
ATOM 1209 N N . THR A 1 157 ? -3.404 11.713 -0.175 1.00 94.25 157 THR A N 1
ATOM 1210 C CA . THR A 1 157 ? -2.105 12.262 -0.576 1.00 94.25 157 THR A CA 1
ATOM 1211 C C . THR A 1 157 ? -1.293 11.190 -1.308 1.00 94.25 157 THR A C 1
ATOM 1213 O O . THR A 1 157 ? -1.113 10.106 -0.744 1.00 94.25 157 THR A O 1
ATOM 1216 N N . PRO A 1 158 ? -0.783 11.471 -2.523 1.00 94.81 158 PRO A N 1
ATOM 1217 C CA . PRO A 1 158 ? 0.011 10.502 -3.261 1.00 94.81 158 PRO A CA 1
ATOM 1218 C C . PRO A 1 158 ? 1.274 10.090 -2.504 1.00 94.81 158 PRO A C 1
ATOM 1220 O O . PRO A 1 158 ? 1.936 10.922 -1.877 1.00 94.81 158 PRO A O 1
ATOM 1223 N N . LEU A 1 159 ? 1.612 8.810 -2.599 1.00 95.75 159 LEU A N 1
ATOM 1224 C CA . LEU A 1 159 ? 2.828 8.228 -2.039 1.00 95.75 159 LEU A CA 1
ATOM 1225 C C . LEU A 1 159 ? 3.896 8.212 -3.131 1.00 95.75 159 LEU A C 1
ATOM 1227 O O . LEU A 1 159 ? 3.600 7.799 -4.249 1.00 95.75 159 LEU A O 1
ATOM 1231 N N . ASN A 1 160 ? 5.106 8.674 -2.816 1.00 94.50 160 ASN A N 1
ATOM 1232 C CA . ASN A 1 160 ? 6.224 8.702 -3.761 1.00 94.50 160 ASN A CA 1
ATOM 1233 C C . ASN A 1 160 ? 7.297 7.722 -3.292 1.00 94.50 160 ASN A C 1
ATOM 1235 O O . ASN A 1 160 ? 7.712 7.787 -2.133 1.00 94.50 160 ASN A O 1
ATOM 1239 N N . PHE A 1 161 ? 7.727 6.847 -4.185 1.00 91.69 161 PHE A N 1
ATOM 1240 C CA . PHE A 1 161 ? 8.770 5.852 -3.969 1.00 91.69 161 PHE A CA 1
ATOM 1241 C C . PHE A 1 161 ? 9.912 6.166 -4.925 1.00 91.69 161 PHE A C 1
ATOM 1243 O O . PHE A 1 161 ? 9.637 6.564 -6.053 1.00 91.69 161 PHE A O 1
ATOM 1250 N N . SER A 1 162 ? 11.150 6.016 -4.468 1.00 86.38 162 SER A N 1
ATOM 1251 C CA . SER A 1 162 ? 12.346 6.222 -5.283 1.00 86.38 162 SER A CA 1
ATOM 1252 C C . SER A 1 162 ? 13.409 5.223 -4.846 1.00 86.38 162 SER A C 1
ATOM 1254 O O . SER A 1 162 ? 13.691 5.142 -3.646 1.00 86.38 162 SER A O 1
ATOM 1256 N N . GLY A 1 163 ? 13.991 4.506 -5.800 1.00 77.50 163 GLY A N 1
ATOM 1257 C CA . GLY A 1 163 ? 15.062 3.533 -5.586 1.00 77.50 163 GLY A CA 1
ATOM 1258 C C . GLY A 1 163 ? 15.812 3.244 -6.886 1.00 77.50 163 GLY A C 1
ATOM 1259 O O . GLY A 1 163 ? 15.846 4.111 -7.758 1.00 77.50 163 GLY A O 1
ATOM 1260 N N . ASP A 1 164 ? 16.437 2.069 -6.972 1.00 68.00 164 ASP A N 1
ATOM 1261 C CA . ASP A 1 164 ? 17.373 1.724 -8.054 1.00 68.00 164 ASP A CA 1
ATOM 1262 C C . ASP A 1 164 ? 16.700 1.472 -9.415 1.00 68.00 164 ASP A C 1
ATOM 1264 O O . ASP A 1 164 ? 17.321 1.734 -10.435 1.00 68.00 164 ASP A O 1
ATOM 1268 N N . GLY A 1 165 ? 15.412 1.111 -9.463 1.00 66.50 165 GLY A N 1
ATOM 1269 C CA . GLY A 1 165 ? 14.616 1.098 -10.705 1.00 66.50 165 GLY A CA 1
ATOM 1270 C C . GLY A 1 165 ? 13.572 2.218 -10.784 1.00 66.50 165 GLY A C 1
ATOM 1271 O O . GLY A 1 165 ? 12.462 2.109 -11.287 1.00 66.50 165 GLY A O 1
ATOM 1272 N N . GLY A 1 166 ? 13.937 3.386 -10.253 1.00 79.25 166 GLY A N 1
ATOM 1273 C CA . GLY A 1 166 ? 13.278 4.634 -10.620 1.00 79.25 166 GLY A CA 1
ATOM 1274 C C . GLY A 1 166 ? 12.344 5.189 -9.556 1.00 79.25 166 GLY A C 1
ATOM 1275 O O . GLY A 1 166 ? 12.484 4.963 -8.349 1.00 79.25 166 GLY A O 1
ATOM 1276 N N . THR A 1 167 ? 11.432 6.053 -9.994 1.00 87.62 167 THR A N 1
ATOM 1277 C CA . THR A 1 167 ? 10.536 6.817 -9.130 1.00 87.62 167 THR A CA 1
ATOM 1278 C C . THR A 1 167 ? 9.087 6.593 -9.510 1.00 87.62 167 THR A C 1
ATOM 1280 O O . THR A 1 167 ? 8.645 6.949 -10.598 1.00 87.62 167 THR A O 1
ATOM 1283 N N . TYR A 1 168 ? 8.294 6.139 -8.543 1.00 90.06 168 TYR A N 1
ATOM 1284 C CA . TYR A 1 168 ? 6.883 5.833 -8.730 1.00 90.06 168 TYR A CA 1
ATOM 1285 C C . TYR A 1 168 ? 5.998 6.675 -7.821 1.00 90.06 168 TYR A C 1
ATOM 1287 O O . TYR A 1 168 ? 6.324 6.969 -6.667 1.00 90.06 168 TYR A O 1
ATOM 1295 N N . LYS A 1 169 ? 4.821 7.036 -8.331 1.00 94.12 169 LYS A N 1
ATOM 1296 C CA . LYS A 1 169 ? 3.764 7.702 -7.573 1.00 94.12 169 LYS A CA 1
ATOM 1297 C C . LYS A 1 169 ? 2.508 6.838 -7.541 1.00 94.12 169 LYS A C 1
ATOM 1299 O O . LYS A 1 169 ? 1.925 6.544 -8.582 1.00 94.12 169 LYS A O 1
ATOM 1304 N N . LEU A 1 170 ? 2.041 6.525 -6.334 1.00 94.38 170 LEU A N 1
ATOM 1305 C CA . LEU A 1 170 ? 0.776 5.831 -6.090 1.00 94.38 170 LEU A CA 1
ATOM 1306 C C . LEU A 1 170 ? -0.272 6.794 -5.536 1.00 94.38 170 LEU A C 1
ATOM 1308 O O . LEU A 1 170 ? -0.009 7.515 -4.570 1.00 94.38 170 LEU A O 1
ATOM 1312 N N . THR A 1 171 ? -1.484 6.757 -6.085 1.00 95.56 171 THR A N 1
ATOM 1313 C CA . THR A 1 171 ? -2.648 7.460 -5.526 1.00 95.56 171 THR A CA 1
ATOM 1314 C C . THR A 1 171 ? -3.697 6.454 -5.086 1.00 95.56 171 THR A C 1
ATOM 1316 O O . THR A 1 171 ? -4.117 5.593 -5.855 1.00 95.56 171 THR A O 1
ATOM 1319 N N . PHE A 1 172 ? -4.136 6.589 -3.837 1.00 94.94 172 PHE A N 1
ATOM 1320 C CA . PHE A 1 172 ? -5.226 5.804 -3.274 1.00 94.94 172 PHE A CA 1
ATOM 1321 C C . PHE A 1 172 ? -6.469 6.669 -3.132 1.00 94.94 172 PHE A C 1
ATOM 1323 O O . PHE A 1 172 ? -6.372 7.864 -2.857 1.00 94.94 172 PHE A O 1
ATOM 1330 N N . THR A 1 173 ? -7.638 6.051 -3.227 1.00 94.00 173 THR A N 1
ATOM 1331 C CA . THR A 1 173 ? -8.923 6.705 -2.983 1.00 94.00 173 THR A CA 1
ATOM 1332 C C . THR A 1 173 ? -9.725 5.905 -1.971 1.00 94.00 173 THR A C 1
ATOM 1334 O O . THR A 1 173 ? -9.788 4.675 -2.038 1.00 94.00 173 THR A O 1
ATOM 1337 N N . VAL A 1 174 ? -10.370 6.611 -1.043 1.00 91.88 174 VAL A N 1
ATOM 1338 C CA . VAL A 1 174 ? -11.326 6.027 -0.098 1.00 91.88 174 VAL A CA 1
ATOM 1339 C C . VAL A 1 174 ? -12.729 6.429 -0.517 1.00 91.88 174 VAL A C 1
ATOM 1341 O O . VAL A 1 174 ? -12.980 7.606 -0.772 1.00 91.88 174 VAL A O 1
ATOM 1344 N N . ARG A 1 175 ? -13.659 5.475 -0.563 1.00 88.25 175 ARG A N 1
ATOM 1345 C CA . ARG A 1 175 ? -15.076 5.745 -0.860 1.00 88.25 175 ARG A CA 1
ATOM 1346 C C . ARG A 1 175 ? -16.016 4.965 0.046 1.00 88.25 175 ARG A C 1
ATOM 1348 O O . ARG A 1 175 ? -15.606 4.009 0.699 1.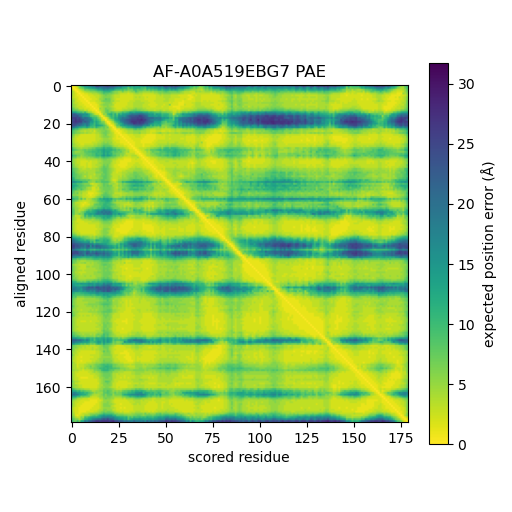00 88.25 175 ARG A O 1
ATOM 1355 N N . ILE A 1 176 ? -17.295 5.328 0.029 1.00 84.88 176 ILE A N 1
ATOM 1356 C CA . ILE A 1 176 ? -18.369 4.551 0.654 1.00 84.88 176 ILE A CA 1
ATOM 1357 C C . ILE A 1 176 ? -18.906 3.525 -0.354 1.00 84.88 176 ILE A C 1
ATOM 1359 O O . ILE A 1 176 ? -19.232 3.874 -1.485 1.00 84.88 176 ILE A O 1
ATOM 1363 N N . LYS A 1 177 ? -19.012 2.254 0.047 1.00 75.50 177 LYS A N 1
ATOM 1364 C CA . LYS A 1 177 ? -19.642 1.191 -0.749 1.00 75.50 177 LYS A CA 1
ATOM 1365 C C . LYS A 1 177 ? -21.142 1.486 -0.886 1.00 75.50 177 LYS A C 1
ATOM 1367 O O . LYS A 1 177 ? -21.841 1.540 0.124 1.00 75.50 177 LYS A O 1
ATOM 1372 N N . GLY A 1 178 ? -21.627 1.638 -2.120 1.00 68.56 178 GLY A N 1
ATOM 1373 C CA . GLY A 1 178 ? -23.053 1.830 -2.428 1.00 68.56 178 GLY A CA 1
ATOM 1374 C C . GLY A 1 178 ? -23.570 3.272 -2.341 1.00 68.56 178 GLY A C 1
ATOM 1375 O O . GLY A 1 178 ? -24.775 3.451 -2.178 1.00 68.56 178 GLY A O 1
ATOM 1376 N N . GLY A 1 179 ? -22.676 4.266 -2.403 1.00 52.91 179 GLY A N 1
ATOM 1377 C CA . GLY A 1 179 ? -23.021 5.680 -2.602 1.00 52.91 179 GLY A CA 1
ATOM 1378 C C . GLY A 1 179 ? -22.981 6.091 -4.066 1.00 52.91 179 GLY A C 1
ATOM 1379 O O . GLY A 1 179 ? -22.227 5.443 -4.828 1.00 52.91 179 GLY A O 1
#

pLDDT: mean 82.31, std 11.28, range [49.0, 96.0]

Sequenc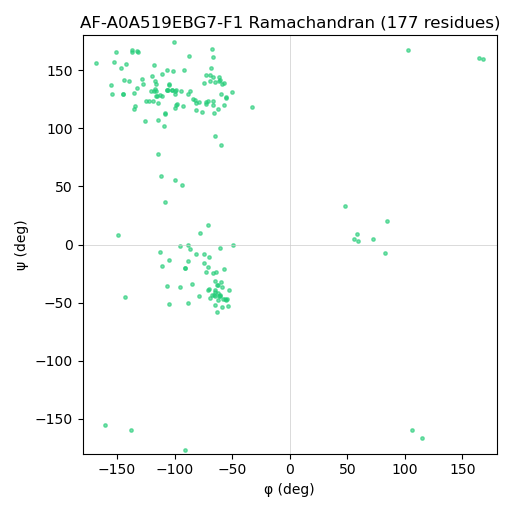e (179 aa):
MPTRQLMLTQLKCVDDTSEGGDDSPYVLVFMAHRNVPGGKLHRLRDSDWDDNFNVGSVDNTRRIIDEAEAGGAFVFVFMLEEDWDPDLGGGGILQVMMQSIWNAYGQSGWSNLTPAQLRSVVGPKLSNIVSGSLANDEYLGWHSFVVPTVTTETPLTPLNFSGDGGTYKLTFTVRIKGG

Radius of gyration: 16.11 Å; Cα contacts (8 Å, |Δi|>4): 380; chains: 1; bounding box: 42×29×46 Å